Protein AF-A0A165KHE4-F1 (afdb_monomer_lite)

Structure (mmCIF, N/CA/C/O backbone):
data_AF-A0A165KHE4-F1
#
_entry.id   AF-A0A165KHE4-F1
#
loop_
_atom_site.group_PDB
_atom_site.id
_atom_site.type_symbol
_atom_site.label_atom_id
_atom_site.label_alt_id
_atom_site.label_comp_id
_atom_site.label_asym_id
_atom_site.label_entity_id
_atom_site.label_seq_id
_atom_site.pdbx_PDB_ins_code
_atom_site.Cartn_x
_atom_site.Cartn_y
_atom_site.Cartn_z
_atom_site.occupancy
_atom_site.B_iso_or_equiv
_atom_site.auth_seq_id
_atom_site.auth_comp_id
_atom_site.auth_asym_id
_atom_site.auth_atom_id
_atom_site.pdbx_PDB_model_num
ATOM 1 N N . MET A 1 1 ? -11.120 -0.034 19.341 1.00 43.25 1 MET A N 1
ATOM 2 C CA . MET A 1 1 ? -10.668 -0.830 18.186 1.00 43.25 1 MET A CA 1
ATOM 3 C C . MET A 1 1 ? -11.804 -0.802 17.184 1.00 43.25 1 MET A C 1
ATOM 5 O O . MET A 1 1 ? -12.863 -1.330 17.509 1.00 43.25 1 MET A O 1
ATOM 9 N N . LEU A 1 2 ? -11.659 -0.079 16.065 1.00 49.47 2 LEU A N 1
ATOM 10 C CA . LEU A 1 2 ? -12.655 -0.192 14.999 1.00 49.47 2 LEU A CA 1
ATOM 11 C C . LEU A 1 2 ? -12.653 -1.642 14.492 1.00 49.47 2 LEU A C 1
ATOM 13 O O . LEU A 1 2 ? -11.594 -2.280 14.489 1.00 49.47 2 LEU A O 1
ATOM 17 N N . PRO A 1 3 ? -13.818 -2.170 14.095 1.00 61.00 3 PRO A N 1
ATOM 18 C CA . PRO A 1 3 ? -13.872 -3.404 13.337 1.00 61.00 3 PRO A CA 1
ATOM 19 C C . PRO A 1 3 ? -12.943 -3.278 12.117 1.00 61.00 3 PRO A C 1
ATOM 21 O O . PRO A 1 3 ? -13.083 -2.334 11.343 1.00 61.00 3 PRO A O 1
ATOM 24 N N . ILE A 1 4 ? -11.959 -4.180 11.985 1.00 68.06 4 ILE A N 1
ATOM 25 C CA . ILE A 1 4 ? -11.144 -4.276 10.765 1.00 68.06 4 ILE A CA 1
ATOM 26 C C . ILE A 1 4 ? -12.128 -4.537 9.634 1.00 68.06 4 ILE A C 1
ATOM 28 O O . ILE A 1 4 ? -12.821 -5.548 9.674 1.00 68.06 4 ILE A O 1
ATOM 32 N N . ASP A 1 5 ? -12.212 -3.639 8.657 1.00 73.69 5 ASP A N 1
ATOM 33 C CA . ASP A 1 5 ? -13.023 -3.875 7.468 1.00 73.69 5 ASP A CA 1
ATOM 34 C C . ASP A 1 5 ? -12.330 -4.977 6.639 1.00 73.69 5 ASP A C 1
ATOM 36 O O . ASP A 1 5 ? -11.296 -4.722 6.013 1.00 73.69 5 ASP A O 1
ATOM 40 N N . PRO A 1 6 ? -12.839 -6.227 6.640 1.00 67.19 6 PRO A N 1
ATOM 41 C CA . PRO A 1 6 ? -12.218 -7.319 5.893 1.00 67.19 6 PRO A CA 1
ATOM 42 C C . PRO A 1 6 ? -12.239 -7.037 4.388 1.00 67.19 6 PRO A C 1
ATOM 44 O O . PRO A 1 6 ? -11.394 -7.551 3.660 1.00 67.19 6 PRO A O 1
ATOM 47 N N . ASN A 1 7 ? -13.143 -6.156 3.953 1.00 68.62 7 ASN A N 1
ATOM 48 C CA . ASN A 1 7 ? -13.377 -5.770 2.577 1.00 68.62 7 ASN A CA 1
ATOM 49 C C . ASN A 1 7 ? -12.706 -4.438 2.238 1.00 68.62 7 ASN A C 1
ATOM 51 O O . ASN A 1 7 ? -13.071 -3.816 1.238 1.00 68.62 7 ASN A O 1
ATOM 55 N N . VAL A 1 8 ? -11.690 -4.004 3.004 1.00 76.56 8 VAL A N 1
ATOM 56 C CA . VAL A 1 8 ? -10.766 -2.909 2.626 1.00 76.56 8 VAL A CA 1
ATOM 57 C C . VAL A 1 8 ? -10.345 -3.045 1.154 1.00 76.56 8 VAL A C 1
ATOM 59 O O . VAL A 1 8 ? -10.140 -2.038 0.478 1.00 76.56 8 VAL A O 1
ATOM 62 N N . LEU A 1 9 ? -10.287 -4.286 0.646 1.00 70.75 9 LEU A N 1
ATOM 63 C CA . LEU A 1 9 ? -9.656 -4.687 -0.609 1.00 70.75 9 LEU A CA 1
ATOM 64 C C . LEU A 1 9 ? -10.562 -5.338 -1.660 1.00 70.75 9 LEU A C 1
ATOM 66 O O . LEU A 1 9 ? -10.060 -5.695 -2.724 1.00 70.75 9 LEU A O 1
ATOM 70 N N . ASP A 1 10 ? -11.851 -5.524 -1.377 1.00 60.75 10 ASP A N 1
ATOM 71 C CA . ASP A 1 10 ? -12.690 -6.513 -2.083 1.00 60.75 10 ASP A CA 1
ATOM 72 C C . ASP A 1 10 ? -13.015 -6.154 -3.551 1.00 60.75 10 ASP A C 1
ATOM 74 O O . ASP A 1 10 ? -13.491 -6.988 -4.312 1.00 60.75 10 ASP A O 1
ATOM 78 N N . GLU A 1 11 ? -12.686 -4.936 -3.994 1.00 57.12 11 GLU A N 1
ATOM 79 C CA . GLU A 1 11 ? -13.021 -4.431 -5.333 1.00 57.12 11 GLU A CA 1
ATOM 80 C C . GLU A 1 11 ? -11.810 -3.793 -6.070 1.00 57.12 11 GLU A C 1
ATOM 82 O O . GLU A 1 11 ? -11.914 -2.777 -6.756 1.00 57.12 11 GLU A O 1
ATOM 87 N N . ARG A 1 12 ? -10.601 -4.358 -5.923 1.00 62.38 12 ARG A N 1
ATOM 88 C CA . ARG A 1 12 ? -9.343 -3.691 -6.324 1.00 62.38 12 ARG A CA 1
ATOM 89 C C . ARG A 1 12 ? -8.948 -3.714 -7.810 1.00 62.38 12 ARG A C 1
ATOM 91 O O . ARG A 1 12 ? -8.636 -4.754 -8.381 1.00 62.38 12 ARG A O 1
ATOM 98 N N . THR A 1 13 ? -8.755 -2.509 -8.356 1.00 56.84 13 THR A N 1
ATOM 99 C CA . THR A 1 13 ? -7.476 -1.942 -8.863 1.00 56.84 13 THR A CA 1
ATOM 100 C C . THR A 1 13 ? -7.728 -0.471 -9.218 1.00 56.84 13 THR A C 1
ATOM 102 O O . THR A 1 13 ? -8.589 -0.175 -10.042 1.00 56.84 13 THR A O 1
ATOM 105 N N . SER A 1 14 ? -7.014 0.477 -8.601 1.00 64.25 14 SER A N 1
ATOM 106 C CA . SER A 1 14 ? -7.119 1.895 -8.972 1.00 64.25 14 SER A CA 1
ATOM 107 C C . SER A 1 14 ? -5.744 2.509 -9.166 1.00 64.25 14 SER A C 1
ATOM 109 O O . SER A 1 14 ? -4.878 2.428 -8.298 1.00 64.25 14 SER A O 1
ATOM 111 N N . VAL A 1 15 ? -5.560 3.126 -10.329 1.00 68.56 15 VAL A N 1
ATOM 112 C CA . VAL A 1 15 ? -4.360 3.889 -10.662 1.00 68.56 15 VAL A CA 1
ATOM 113 C C . VAL A 1 15 ? -4.555 5.324 -10.185 1.00 68.56 15 VAL A C 1
ATOM 115 O O . VAL A 1 15 ? -5.621 5.916 -10.372 1.00 68.56 15 VAL A O 1
ATOM 118 N N . ILE A 1 16 ? -3.514 5.894 -9.585 1.00 73.69 16 ILE A N 1
ATOM 119 C CA . ILE A 1 16 ? -3.501 7.292 -9.155 1.00 73.69 16 ILE A CA 1
ATOM 120 C C . ILE A 1 16 ? -3.504 8.233 -10.379 1.00 73.69 16 ILE A C 1
ATOM 122 O O . ILE A 1 16 ? -2.802 7.994 -11.365 1.00 73.69 16 ILE A O 1
ATOM 126 N N . HIS A 1 17 ? -4.268 9.335 -10.313 1.00 75.44 17 HIS A N 1
ATOM 127 C CA . HIS A 1 17 ? -4.326 10.363 -11.366 1.00 75.44 17 HIS A CA 1
ATOM 128 C C . HIS A 1 17 ? -2.928 10.907 -11.720 1.00 75.44 17 HIS A C 1
ATOM 130 O O . HIS A 1 17 ? -2.070 11.036 -10.850 1.00 75.44 17 HIS A O 1
ATOM 136 N N . THR A 1 18 ? -2.691 11.278 -12.982 1.00 73.25 18 THR A N 1
ATOM 137 C CA . THR A 1 18 ? -1.351 11.586 -13.530 1.00 73.25 18 THR A CA 1
ATOM 138 C C . THR A 1 18 ? -0.556 12.624 -12.733 1.00 73.25 18 THR A C 1
ATOM 140 O O . THR A 1 18 ? 0.631 12.422 -12.491 1.00 73.25 18 THR A O 1
ATOM 143 N N . SER A 1 19 ? -1.204 13.692 -12.267 1.00 74.81 19 SER A N 1
ATOM 144 C CA . SER A 1 19 ? -0.570 14.728 -11.439 1.00 74.81 19 SER A CA 1
ATOM 145 C C . SER A 1 19 ? -0.105 14.217 -10.071 1.00 74.81 19 SER A C 1
ATOM 147 O O . SER A 1 19 ? 0.954 14.606 -9.592 1.00 74.81 19 SER A O 1
ATOM 149 N N . VAL A 1 20 ? -0.874 13.327 -9.442 1.00 84.94 20 VAL A N 1
ATOM 150 C CA . VAL A 1 20 ? -0.531 12.734 -8.139 1.00 84.94 20 VAL A CA 1
ATOM 151 C C . VAL A 1 20 ? 0.464 11.589 -8.321 1.00 84.94 20 VAL A C 1
ATOM 153 O O . VAL A 1 20 ? 1.367 11.413 -7.506 1.00 84.94 20 VAL A O 1
ATOM 156 N N . ARG A 1 21 ? 0.364 10.855 -9.435 1.00 90.69 21 ARG A N 1
ATOM 157 C CA . ARG A 1 21 ? 1.302 9.797 -9.808 1.00 90.69 21 ARG A CA 1
ATOM 158 C C . ARG A 1 21 ? 2.732 10.318 -9.847 1.00 90.69 21 ARG A C 1
ATOM 160 O O . ARG A 1 21 ? 3.617 9.648 -9.325 1.00 90.69 21 ARG A O 1
ATOM 167 N N . ASP A 1 22 ? 2.959 11.477 -10.462 1.00 93.19 22 ASP A N 1
ATOM 168 C CA . ASP A 1 22 ? 4.306 12.039 -10.566 1.00 93.19 22 ASP A CA 1
ATOM 169 C C . ASP A 1 22 ? 4.857 12.436 -9.190 1.00 93.19 22 ASP A C 1
ATOM 171 O O . ASP A 1 22 ? 6.011 12.130 -8.903 1.00 93.19 22 ASP A O 1
ATOM 175 N N . ASN A 1 23 ? 4.025 12.969 -8.291 1.00 95.06 23 ASN A N 1
ATOM 176 C CA . ASN A 1 23 ? 4.434 13.270 -6.914 1.00 95.06 23 ASN A CA 1
ATOM 177 C C . ASN A 1 23 ? 4.802 12.004 -6.119 1.00 95.06 23 ASN A C 1
ATOM 179 O O . ASN A 1 23 ? 5.819 11.985 -5.427 1.00 95.06 23 ASN A O 1
ATOM 183 N N . VAL A 1 24 ? 4.005 10.932 -6.232 1.00 96.06 24 VAL A N 1
ATOM 184 C CA . VAL A 1 24 ? 4.306 9.630 -5.604 1.00 96.06 24 VAL A CA 1
ATOM 185 C C . VAL A 1 24 ? 5.600 9.051 -6.178 1.00 96.06 24 VAL A C 1
ATOM 187 O O . VAL A 1 24 ? 6.477 8.620 -5.432 1.00 96.06 24 VAL A O 1
ATOM 190 N N . ALA A 1 25 ? 5.757 9.094 -7.504 1.00 95.19 25 ALA A N 1
ATOM 191 C CA . ALA A 1 25 ? 6.963 8.627 -8.169 1.00 95.19 25 ALA A CA 1
ATOM 192 C C . ALA A 1 25 ? 8.196 9.429 -7.730 1.00 95.19 25 ALA A C 1
ATOM 194 O O . ALA A 1 25 ? 9.226 8.832 -7.445 1.00 95.19 25 ALA A O 1
ATOM 195 N N . GLU A 1 26 ? 8.124 10.758 -7.658 1.00 95.19 26 GLU A N 1
ATOM 196 C CA . GLU A 1 26 ? 9.232 11.607 -7.207 1.00 95.19 26 GLU A CA 1
ATOM 197 C C . GLU A 1 26 ? 9.609 11.341 -5.752 1.00 95.19 26 GLU A C 1
ATOM 199 O O . GLU A 1 26 ? 10.794 11.148 -5.467 1.00 95.19 26 GLU A O 1
ATOM 204 N N . ARG A 1 27 ? 8.615 11.246 -4.859 1.00 95.25 27 ARG A N 1
ATOM 205 C CA . ARG A 1 27 ? 8.815 10.886 -3.450 1.00 95.25 27 ARG A CA 1
ATOM 206 C C . ARG A 1 27 ? 9.584 9.570 -3.314 1.00 95.25 27 ARG A C 1
ATOM 208 O O . ARG A 1 27 ? 10.548 9.497 -2.558 1.00 95.25 27 ARG A O 1
ATOM 215 N N . ASP A 1 28 ? 9.210 8.565 -4.103 1.00 95.44 28 ASP A N 1
ATOM 216 C CA . ASP A 1 28 ? 9.809 7.225 -4.060 1.00 95.44 28 ASP A CA 1
ATOM 217 C C . ASP A 1 28 ? 11.101 7.117 -4.906 1.00 95.44 28 ASP A C 1
ATOM 219 O O . ASP A 1 28 ? 11.667 6.037 -5.107 1.00 95.44 28 ASP A O 1
ATOM 223 N N . GLY A 1 29 ? 11.619 8.243 -5.416 1.00 95.12 29 GLY A N 1
ATOM 224 C CA . GLY A 1 29 ? 12.857 8.297 -6.196 1.00 95.12 29 GLY A CA 1
ATOM 225 C C . GLY A 1 29 ? 12.745 7.642 -7.576 1.00 95.12 29 GLY A C 1
ATOM 226 O O . GLY A 1 29 ? 13.738 7.130 -8.099 1.00 95.12 29 GLY A O 1
ATOM 227 N N . ARG A 1 30 ? 11.531 7.636 -8.138 1.00 95.12 30 ARG A N 1
ATOM 228 C CA . ARG A 1 30 ? 11.107 7.065 -9.428 1.00 95.12 30 ARG A CA 1
ATOM 229 C C . ARG A 1 30 ? 11.515 5.604 -9.584 1.00 95.12 30 ARG A C 1
ATOM 231 O O . ARG A 1 30 ? 11.899 5.165 -10.669 1.00 95.12 30 ARG A O 1
ATOM 238 N N . ARG A 1 31 ? 11.457 4.859 -8.481 1.00 95.00 31 ARG A N 1
ATOM 239 C CA . ARG A 1 31 ? 11.796 3.439 -8.409 1.00 95.00 31 ARG A CA 1
ATOM 240 C C . ARG A 1 31 ? 10.756 2.683 -7.603 1.00 95.00 31 ARG A C 1
ATOM 242 O O . ARG A 1 31 ? 10.242 3.204 -6.622 1.00 95.00 31 ARG A O 1
ATOM 249 N N . CYS A 1 32 ? 10.490 1.446 -8.000 1.00 94.06 32 CYS A N 1
ATOM 250 C CA . CYS A 1 32 ? 9.644 0.534 -7.254 1.00 94.06 32 CYS A CA 1
ATOM 251 C C . CYS A 1 32 ? 10.161 0.399 -5.818 1.00 94.06 32 CYS A C 1
ATOM 253 O O . CYS A 1 32 ? 11.318 0.019 -5.611 1.00 94.06 32 CYS A O 1
ATOM 255 N N . ILE A 1 33 ? 9.299 0.649 -4.834 1.00 94.75 33 ILE A N 1
ATOM 256 C CA . ILE A 1 33 ? 9.678 0.567 -3.418 1.00 94.75 33 ILE A CA 1
ATOM 257 C C . ILE A 1 33 ? 10.040 -0.860 -2.974 1.00 94.75 33 ILE A C 1
ATOM 259 O O . ILE A 1 33 ? 10.744 -1.024 -1.983 1.00 94.75 33 ILE A O 1
ATOM 263 N N . LEU A 1 34 ? 9.613 -1.884 -3.722 1.00 92.31 34 LEU A N 1
ATOM 264 C CA . LEU A 1 34 ? 9.870 -3.297 -3.414 1.00 92.31 34 LEU A CA 1
ATOM 265 C C . LEU A 1 34 ? 11.114 -3.862 -4.118 1.00 92.31 34 LEU A C 1
ATOM 267 O O . LEU A 1 34 ? 11.754 -4.762 -3.594 1.00 92.31 34 LEU A O 1
ATOM 271 N N . THR A 1 35 ? 11.465 -3.358 -5.306 1.00 90.44 35 THR A N 1
ATOM 272 C CA . THR A 1 35 ? 12.505 -3.974 -6.166 1.00 90.44 35 THR A CA 1
ATOM 273 C C . THR A 1 35 ? 13.626 -3.021 -6.558 1.00 90.44 35 THR A C 1
ATOM 275 O O . THR A 1 35 ? 14.673 -3.448 -7.033 1.00 90.44 35 THR A O 1
ATOM 278 N N . GLY A 1 36 ? 13.409 -1.712 -6.421 1.00 90.88 36 GLY A N 1
ATOM 279 C CA . GLY A 1 36 ? 14.311 -0.685 -6.933 1.00 90.88 36 GLY A CA 1
ATOM 280 C C . GLY A 1 36 ? 14.280 -0.498 -8.457 1.00 90.88 36 GLY A C 1
ATOM 281 O O . GLY A 1 36 ? 14.992 0.378 -8.950 1.00 90.88 36 GLY A O 1
ATOM 282 N N . ALA A 1 37 ? 13.473 -1.260 -9.205 1.00 90.12 37 ALA A N 1
ATOM 283 C CA . ALA A 1 37 ? 13.331 -1.101 -10.653 1.00 90.12 37 ALA A CA 1
ATOM 284 C C . ALA A 1 37 ? 12.741 0.272 -11.014 1.00 90.12 37 ALA A C 1
ATOM 286 O O . ALA A 1 37 ? 11.893 0.789 -10.293 1.00 90.12 37 ALA A O 1
ATOM 287 N N . SER A 1 38 ? 13.172 0.872 -12.124 1.00 90.31 38 SER A N 1
ATOM 288 C CA . SER A 1 38 ? 12.687 2.186 -12.588 1.00 90.31 38 SER A CA 1
ATOM 289 C C . SER A 1 38 ? 11.713 2.110 -13.768 1.00 90.31 38 SER A C 1
ATOM 291 O O . SER A 1 38 ? 11.112 3.119 -14.137 1.00 90.31 38 SER A O 1
ATOM 293 N N . ASN A 1 39 ? 11.553 0.936 -14.379 1.00 87.56 39 ASN A N 1
ATOM 294 C CA . ASN A 1 39 ? 10.655 0.692 -15.504 1.00 87.56 39 ASN A CA 1
ATOM 295 C C . ASN A 1 39 ? 9.349 0.029 -15.050 1.00 87.56 39 ASN A C 1
ATOM 297 O O . ASN A 1 39 ? 9.315 -0.648 -14.024 1.00 87.56 39 ASN A O 1
ATOM 301 N N . GLU A 1 40 ? 8.285 0.211 -15.841 1.00 87.38 40 GLU A N 1
ATOM 302 C CA . GLU A 1 40 ? 6.984 -0.465 -15.646 1.00 87.38 40 GLU A CA 1
ATOM 303 C C . GLU A 1 40 ? 6.375 -0.235 -14.251 1.00 87.38 40 GLU A C 1
ATOM 305 O O . GLU A 1 40 ? 5.648 -1.074 -13.720 1.00 87.38 40 GLU A O 1
ATOM 310 N N . CYS A 1 41 ? 6.709 0.905 -13.644 1.00 92.12 41 CYS A N 1
ATOM 311 C CA . CYS A 1 41 ? 6.207 1.307 -12.343 1.00 92.12 41 CYS A CA 1
ATOM 312 C C . CYS A 1 41 ? 5.039 2.281 -12.478 1.00 92.12 41 CYS A C 1
ATOM 314 O O . CYS A 1 41 ? 5.015 3.167 -13.343 1.00 92.12 41 CYS A O 1
ATOM 316 N N . GLU A 1 42 ? 4.106 2.147 -11.554 1.00 93.50 42 GLU A N 1
ATOM 317 C CA . GLU A 1 42 ? 2.935 2.988 -11.422 1.00 93.50 42 GLU A CA 1
ATOM 318 C C . GLU A 1 42 ? 2.707 3.373 -9.964 1.00 93.50 42 GLU A C 1
ATOM 320 O O . GLU A 1 42 ? 3.244 2.761 -9.039 1.00 93.50 42 GLU A O 1
ATOM 325 N N . ALA A 1 43 ? 1.944 4.446 -9.777 1.00 94.56 43 ALA A N 1
ATOM 326 C CA . ALA A 1 43 ? 1.526 4.885 -8.461 1.00 94.56 43 ALA A CA 1
ATOM 327 C C . ALA A 1 43 ? 0.211 4.175 -8.124 1.00 94.56 43 ALA A C 1
ATOM 329 O O . ALA A 1 43 ? -0.813 4.406 -8.774 1.00 94.56 43 ALA A O 1
ATOM 330 N N . ALA A 1 44 ? 0.278 3.294 -7.134 1.00 93.69 44 ALA A N 1
ATOM 331 C CA . ALA A 1 44 ? -0.831 2.497 -6.643 1.00 93.69 44 ALA A CA 1
ATOM 332 C C . ALA A 1 44 ? -1.362 3.088 -5.339 1.00 93.69 44 ALA A C 1
ATOM 334 O O . ALA A 1 44 ? -0.579 3.481 -4.470 1.00 93.69 44 ALA A O 1
ATOM 335 N N . HIS A 1 45 ? -2.684 3.126 -5.189 1.00 93.88 45 HIS A N 1
ATOM 336 C CA . HIS A 1 45 ? -3.307 3.499 -3.923 1.00 93.88 45 HIS A CA 1
ATOM 337 C C . HIS A 1 45 ? -3.133 2.393 -2.868 1.00 93.88 45 HIS A C 1
ATOM 339 O O . HIS A 1 45 ? -3.422 1.226 -3.141 1.00 93.88 45 HIS A O 1
ATOM 345 N N . ILE A 1 46 ? -2.731 2.751 -1.642 1.00 94.88 46 ILE A N 1
ATOM 346 C CA . ILE A 1 46 ? -2.687 1.809 -0.510 1.00 94.88 46 ILE A CA 1
ATOM 347 C C . ILE A 1 46 ? -4.093 1.514 -0.006 1.00 94.88 46 ILE A C 1
ATOM 349 O O . ILE A 1 46 ? -4.384 0.359 0.274 1.00 94.88 46 ILE A O 1
ATOM 353 N N . ILE A 1 47 ? -4.969 2.511 0.091 1.00 93.06 47 ILE A N 1
ATOM 354 C CA . ILE A 1 47 ? -6.410 2.345 0.305 1.00 93.06 47 ILE A CA 1
ATOM 355 C C . ILE A 1 47 ? -7.114 2.659 -1.017 1.00 93.06 47 ILE A C 1
ATOM 357 O O . ILE A 1 47 ? -6.908 3.755 -1.539 1.00 93.06 47 ILE A O 1
ATOM 361 N N . PRO A 1 48 ? -7.915 1.736 -1.589 1.00 90.69 48 PRO A N 1
ATOM 362 C CA . PRO A 1 48 ? -8.447 1.885 -2.946 1.00 90.69 48 PRO A CA 1
ATOM 363 C C . PRO A 1 48 ? -9.230 3.180 -3.153 1.00 90.69 48 PRO A C 1
ATOM 365 O O . PRO A 1 48 ? -10.028 3.558 -2.296 1.00 90.69 48 PRO A O 1
ATOM 368 N N . LEU A 1 49 ? -9.095 3.781 -4.340 1.00 89.50 49 LEU A N 1
ATOM 369 C CA . LEU A 1 49 ? -9.786 5.021 -4.718 1.00 89.50 49 LEU A CA 1
ATOM 370 C C . LEU A 1 49 ? -11.296 4.979 -4.432 1.00 89.50 49 LEU A C 1
ATOM 372 O O . LEU A 1 49 ? -11.887 5.960 -3.993 1.00 89.50 49 LEU A O 1
ATOM 376 N N . MET A 1 50 ? -11.924 3.826 -4.657 1.00 87.75 50 MET A N 1
ATOM 377 C CA . MET A 1 50 ? -13.366 3.646 -4.497 1.00 87.75 50 MET A CA 1
ATOM 378 C C . MET A 1 50 ? -13.872 3.687 -3.054 1.00 87.75 50 MET A C 1
ATOM 380 O O . MET A 1 50 ? -15.070 3.850 -2.847 1.00 87.75 50 MET A O 1
ATOM 384 N N . LYS A 1 51 ? -12.988 3.548 -2.057 1.00 88.31 51 LYS A N 1
ATOM 385 C CA . LYS A 1 51 ? -13.369 3.731 -0.651 1.00 88.31 51 LYS A CA 1
ATOM 386 C C . LYS A 1 51 ? -13.714 5.193 -0.356 1.00 88.31 51 LYS A C 1
ATOM 388 O O . LYS A 1 51 ? -14.520 5.453 0.532 1.00 88.31 51 LYS A O 1
ATOM 393 N N . GLY A 1 52 ? -13.168 6.126 -1.137 1.00 90.38 52 GLY A N 1
ATOM 394 C CA . GLY A 1 52 ? -13.487 7.545 -1.048 1.00 90.38 52 GLY A CA 1
ATOM 395 C C . GLY A 1 52 ? -12.821 8.263 0.126 1.00 90.38 52 GLY A C 1
ATOM 396 O O . GLY A 1 52 ? -12.153 7.669 0.978 1.00 90.38 52 GLY A O 1
ATOM 397 N N . ASN A 1 53 ? -13.003 9.581 0.143 1.00 93.50 53 ASN A N 1
ATOM 398 C CA . ASN A 1 53 ? -12.356 10.495 1.083 1.00 93.50 53 ASN A CA 1
ATOM 399 C C . ASN A 1 53 ? -12.822 10.256 2.520 1.00 93.50 53 ASN A C 1
ATOM 401 O O . ASN A 1 53 ? -12.011 10.209 3.440 1.00 93.50 53 ASN A O 1
ATOM 405 N N . GLU A 1 54 ? -14.125 10.058 2.712 1.00 92.19 54 GLU A N 1
ATOM 406 C CA . GLU A 1 54 ? -14.744 9.879 4.023 1.00 92.19 54 GLU A CA 1
ATOM 407 C C . GLU A 1 54 ? -14.210 8.631 4.726 1.00 92.19 54 GLU A C 1
ATOM 409 O O . GLU A 1 54 ? -13.897 8.675 5.916 1.00 92.19 54 GLU A O 1
ATOM 414 N N . TYR A 1 55 ? -14.057 7.532 3.983 1.00 90.31 55 TYR A N 1
ATOM 415 C CA . TYR A 1 55 ? -13.492 6.297 4.514 1.00 90.31 55 TYR A CA 1
ATOM 416 C C . TYR A 1 55 ? -12.032 6.483 4.917 1.00 90.31 55 TYR A C 1
ATOM 418 O O . TYR A 1 55 ? -11.640 6.116 6.023 1.00 90.31 55 TYR A O 1
ATOM 426 N N . ASN A 1 56 ? -11.224 7.064 4.027 1.00 90.38 56 ASN A N 1
ATOM 427 C CA . ASN A 1 56 ? -9.797 7.249 4.262 1.00 90.38 56 ASN A CA 1
ATOM 428 C C . ASN A 1 56 ? -9.531 8.184 5.454 1.00 90.38 56 ASN A C 1
ATOM 430 O O . ASN A 1 56 ? -8.678 7.902 6.302 1.00 90.38 56 ASN A O 1
ATOM 434 N N . LYS A 1 57 ? -10.341 9.240 5.574 1.00 92.19 57 LYS A N 1
ATOM 435 C CA . LYS A 1 57 ? -10.343 10.140 6.722 1.00 92.19 57 LYS A CA 1
ATOM 436 C C . LYS A 1 57 ? -10.700 9.404 8.009 1.00 92.19 57 LYS A C 1
ATOM 438 O O . LYS A 1 57 ? -9.928 9.444 8.956 1.00 92.19 57 LYS A O 1
ATOM 443 N N . ALA A 1 58 ? -11.821 8.682 8.036 1.00 90.00 58 ALA A N 1
ATOM 444 C CA . ALA A 1 58 ? -12.254 7.953 9.228 1.00 90.00 58 ALA A CA 1
ATOM 445 C C . ALA A 1 58 ? -11.231 6.892 9.671 1.00 90.00 58 ALA A C 1
ATOM 447 O O . ALA A 1 58 ? -10.981 6.729 10.868 1.00 90.00 58 ALA A O 1
ATOM 448 N N . LEU A 1 59 ? -10.615 6.195 8.710 1.00 88.69 59 LEU A N 1
ATOM 449 C CA . LEU A 1 59 ? -9.563 5.213 8.961 1.00 88.69 59 LEU A CA 1
ATOM 450 C C . LEU A 1 59 ? -8.346 5.859 9.638 1.00 88.69 59 LEU A C 1
ATOM 452 O O . LEU A 1 59 ? -7.867 5.352 10.653 1.00 88.69 59 LEU A O 1
ATOM 456 N N . THR A 1 60 ? -7.866 6.978 9.092 1.00 89.75 60 THR A N 1
ATOM 457 C CA . THR A 1 60 ? -6.679 7.672 9.610 1.00 89.75 60 THR A CA 1
ATOM 458 C C . THR A 1 60 ? -6.967 8.377 10.938 1.00 89.75 60 THR A C 1
ATOM 460 O O . THR A 1 60 ? -6.231 8.171 11.899 1.00 89.75 60 THR A O 1
ATOM 463 N N . GLU A 1 61 ? -8.099 9.076 11.073 1.00 88.12 61 GLU A N 1
ATOM 464 C CA . GLU A 1 61 ? -8.525 9.738 12.317 1.00 88.12 61 GLU A CA 1
ATOM 465 C C . GLU A 1 61 ? -8.700 8.767 13.489 1.00 88.12 61 GLU A C 1
ATOM 467 O O . GLU A 1 61 ? -8.315 9.075 14.618 1.00 88.12 61 GLU A O 1
ATOM 472 N N . CYS A 1 62 ? -9.267 7.579 13.257 1.00 74.50 62 CYS A N 1
ATOM 473 C CA . CYS A 1 62 ? -9.484 6.629 14.346 1.00 74.50 62 CYS A CA 1
ATOM 474 C C . CYS A 1 62 ? -8.161 6.133 14.952 1.00 74.50 62 CYS A C 1
ATOM 476 O O . CYS A 1 62 ? -8.080 5.853 16.154 1.00 74.50 62 CYS A O 1
ATOM 478 N N . MET A 1 63 ? -7.121 6.029 14.128 1.00 65.94 63 MET A N 1
ATOM 479 C CA . MET A 1 63 ? -5.804 5.554 14.547 1.00 65.94 63 MET A CA 1
ATOM 480 C C . MET A 1 63 ? -4.903 6.701 15.038 1.00 65.94 63 MET A C 1
ATOM 482 O O . MET A 1 63 ? -3.939 6.447 15.760 1.00 65.94 63 MET A O 1
ATOM 486 N N . CYS A 1 64 ? -5.294 7.964 14.817 1.00 56.31 64 CYS A N 1
ATOM 487 C CA . CYS A 1 64 ? -4.689 9.157 15.429 1.00 56.31 64 CYS A CA 1
ATOM 488 C C . CYS A 1 64 ? -4.886 9.275 16.951 1.00 56.31 64 CYS A C 1
ATOM 490 O O . CYS A 1 64 ? -4.273 10.129 17.578 1.00 56.31 64 CYS A O 1
ATOM 492 N N . SER A 1 65 ? -5.674 8.415 17.606 1.00 50.81 65 SER A N 1
ATOM 493 C CA . SER A 1 65 ? -5.584 8.313 19.078 1.00 50.81 65 SER A CA 1
ATOM 494 C C . SER A 1 65 ? -4.252 7.699 19.550 1.00 50.81 65 SER A C 1
ATOM 496 O O . SER A 1 65 ? -3.918 7.794 20.730 1.00 50.81 65 SER A O 1
ATOM 498 N N . VAL A 1 66 ? -3.486 7.105 18.622 1.00 55.19 66 VAL A N 1
ATOM 499 C CA . VAL A 1 66 ? -2.148 6.519 18.818 1.00 55.19 66 VAL A CA 1
ATOM 500 C C . VAL A 1 66 ? -1.074 7.232 17.966 1.00 55.19 66 VAL A C 1
ATOM 502 O O . VAL A 1 66 ? 0.102 7.189 18.316 1.00 55.19 66 VAL A O 1
ATOM 505 N N . GLN A 1 67 ? -1.464 7.907 16.877 1.00 58.84 67 GLN A N 1
ATOM 506 C CA . GLN A 1 67 ? -0.589 8.603 15.916 1.00 58.84 67 GLN A CA 1
ATOM 507 C C . GLN A 1 67 ? -0.763 10.130 15.949 1.00 58.84 67 GLN A C 1
ATOM 509 O O . GLN A 1 67 ? -1.704 10.650 16.542 1.00 58.84 67 GLN A O 1
ATOM 514 N N . ALA A 1 68 ? 0.168 10.868 15.349 1.00 67.12 68 ALA A N 1
ATOM 515 C CA . ALA A 1 68 ? 0.179 12.321 15.436 1.00 67.12 68 ALA A CA 1
ATOM 516 C C . ALA A 1 68 ? -0.900 12.951 14.515 1.00 67.12 68 ALA A C 1
ATOM 518 O O . ALA A 1 68 ? -1.245 12.354 13.494 1.00 67.12 68 ALA A O 1
ATOM 519 N N . PRO A 1 69 ? -1.487 14.121 14.850 1.00 74.25 69 PRO A N 1
ATOM 520 C CA . PRO A 1 69 ? -2.570 14.736 14.066 1.00 74.25 69 PRO A CA 1
ATOM 521 C C . PRO A 1 69 ? -2.227 14.970 12.589 1.00 74.25 69 PRO A C 1
ATOM 523 O O . PRO A 1 69 ? -3.116 15.019 11.742 1.00 74.25 69 PRO A O 1
ATOM 526 N N . GLU A 1 70 ? -0.941 15.113 12.277 1.00 79.38 70 GLU A N 1
ATOM 527 C CA . GLU A 1 70 ? -0.416 15.214 10.922 1.00 79.38 70 GLU A CA 1
ATOM 528 C C . GLU A 1 70 ? -0.649 13.965 10.065 1.00 79.38 70 GLU A C 1
ATOM 530 O O . GLU A 1 70 ? -0.603 14.093 8.848 1.00 79.38 70 GLU A O 1
ATOM 535 N N . ASP A 1 71 ? -0.948 12.798 10.643 1.00 84.38 71 ASP A N 1
ATOM 536 C CA . ASP A 1 71 ? -1.172 11.541 9.912 1.00 84.38 71 ASP A CA 1
ATOM 537 C C . ASP A 1 71 ? -2.600 11.387 9.362 1.00 84.38 71 ASP A C 1
ATOM 539 O O . ASP A 1 71 ? -2.877 10.444 8.617 1.00 84.38 71 ASP A O 1
ATOM 543 N N . VAL A 1 72 ? -3.505 12.326 9.666 1.00 90.88 72 VAL A N 1
ATOM 544 C CA . VAL A 1 72 ? -4.845 12.344 9.065 1.00 90.88 72 VAL A CA 1
ATOM 545 C C . VAL A 1 72 ? -4.739 12.624 7.564 1.00 90.88 72 VAL A C 1
ATOM 547 O O . VAL A 1 72 ? -4.079 13.574 7.127 1.00 90.88 72 VAL A O 1
ATOM 550 N N . ILE A 1 73 ? -5.415 11.795 6.767 1.00 92.56 73 ILE A N 1
ATOM 551 C CA . ILE A 1 73 ? -5.508 11.940 5.314 1.00 92.56 73 ILE A CA 1
ATOM 552 C C . ILE A 1 73 ? -6.982 12.040 4.924 1.00 92.56 73 ILE A C 1
ATOM 554 O O . ILE A 1 73 ? -7.707 11.045 4.935 1.00 92.56 73 ILE A O 1
ATOM 558 N N . ASP A 1 74 ? -7.419 13.236 4.543 1.00 93.50 74 ASP A N 1
ATOM 559 C CA . ASP A 1 74 ? -8.806 13.525 4.171 1.00 93.50 74 ASP A CA 1
ATOM 560 C C . ASP A 1 74 ? -9.084 13.499 2.658 1.00 93.50 74 ASP A C 1
ATOM 562 O O . ASP A 1 74 ? -10.247 13.530 2.257 1.00 93.50 74 ASP A O 1
ATOM 566 N N . ASP A 1 75 ? -8.048 13.375 1.825 1.00 93.75 75 ASP A N 1
ATOM 567 C CA . ASP A 1 75 ? -8.153 13.167 0.378 1.00 93.75 75 ASP A CA 1
ATOM 568 C C . ASP A 1 75 ? -7.632 11.775 -0.004 1.00 93.75 75 ASP A C 1
ATOM 570 O O . ASP A 1 75 ? -6.481 11.423 0.252 1.00 93.75 75 ASP A O 1
ATOM 574 N N . ILE A 1 76 ? -8.465 10.976 -0.672 1.00 91.88 76 ILE A N 1
ATOM 575 C CA . ILE A 1 76 ? -8.095 9.653 -1.184 1.00 91.88 76 ILE A CA 1
ATOM 576 C C . ILE A 1 76 ? -6.941 9.722 -2.198 1.00 91.88 76 ILE A C 1
ATOM 578 O O . ILE A 1 76 ? -6.225 8.737 -2.383 1.00 91.88 76 ILE A O 1
ATOM 582 N N . ASN A 1 77 ? -6.747 10.875 -2.847 1.00 94.06 77 ASN A N 1
ATOM 583 C CA . ASN A 1 77 ? -5.652 11.152 -3.772 1.00 94.06 77 ASN A CA 1
ATOM 584 C C . ASN A 1 77 ? -4.456 11.853 -3.107 1.00 94.06 77 ASN A C 1
ATOM 586 O O . ASN A 1 77 ? -3.566 12.324 -3.816 1.00 94.06 77 ASN A O 1
ATOM 590 N N . ASP A 1 78 ? -4.395 11.925 -1.775 1.00 94.56 78 ASP A N 1
ATOM 591 C CA . ASP A 1 78 ? -3.187 12.366 -1.078 1.00 94.56 78 ASP A CA 1
ATOM 592 C C . ASP A 1 78 ? -2.010 11.453 -1.463 1.00 94.56 78 ASP A C 1
ATOM 594 O O . ASP A 1 78 ? -2.126 10.226 -1.528 1.00 94.56 78 ASP A O 1
ATOM 598 N N . VAL A 1 79 ? -0.845 12.058 -1.699 1.00 95.56 79 VAL A N 1
ATOM 599 C CA . VAL A 1 79 ? 0.406 11.360 -2.035 1.00 95.56 79 VAL A CA 1
ATOM 600 C C . VAL A 1 79 ? 0.749 10.290 -0.991 1.00 95.56 79 VAL A C 1
ATOM 602 O O . VAL A 1 79 ? 1.296 9.240 -1.329 1.00 95.56 79 VAL A O 1
ATOM 605 N N . ARG A 1 80 ? 0.390 10.517 0.274 1.00 95.19 80 ARG A N 1
ATOM 606 C CA . ARG A 1 80 ? 0.576 9.585 1.391 1.00 95.19 80 ARG A CA 1
ATOM 607 C C . ARG A 1 80 ? -0.331 8.357 1.317 1.00 95.19 80 ARG A C 1
ATOM 609 O O . ARG A 1 80 ? -0.009 7.364 1.948 1.00 95.19 80 ARG A O 1
ATOM 616 N N . ASN A 1 81 ? -1.401 8.365 0.523 1.00 95.44 81 ASN A N 1
ATOM 617 C CA . ASN A 1 81 ? -2.170 7.159 0.195 1.00 95.44 81 ASN A CA 1
ATOM 618 C C . ASN A 1 81 ? -1.631 6.441 -1.062 1.00 95.44 81 ASN A C 1
ATOM 620 O O . ASN A 1 81 ? -2.267 5.531 -1.584 1.00 95.44 81 ASN A O 1
ATOM 624 N N . GLY A 1 82 ? -0.466 6.837 -1.583 1.00 95.31 82 GLY A N 1
ATOM 625 C CA . GLY A 1 82 ? 0.147 6.232 -2.764 1.00 95.31 82 GLY A CA 1
ATOM 626 C C . GLY A 1 82 ? 1.490 5.565 -2.484 1.00 95.31 82 GLY A C 1
ATOM 627 O O . GLY A 1 82 ? 2.242 6.016 -1.621 1.00 95.31 82 GLY A O 1
ATOM 628 N N . ILE A 1 83 ? 1.823 4.534 -3.262 1.00 96.31 83 ILE A N 1
ATOM 629 C CA . ILE A 1 83 ? 3.156 3.910 -3.351 1.00 96.31 83 ILE A CA 1
ATOM 630 C C . ILE A 1 83 ? 3.549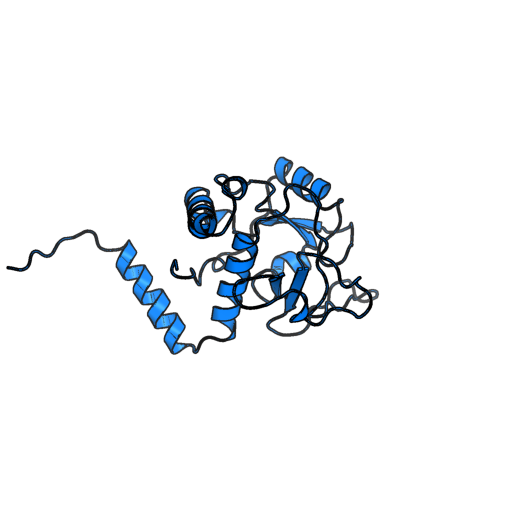 3.676 -4.809 1.00 96.31 83 ILE A C 1
ATOM 632 O O . ILE A 1 83 ? 2.702 3.350 -5.638 1.00 96.31 83 ILE A O 1
ATOM 636 N N . PHE A 1 84 ? 4.834 3.817 -5.133 1.00 96.62 84 PHE A N 1
ATOM 637 C CA . PHE A 1 84 ? 5.350 3.557 -6.473 1.00 96.62 84 PHE A CA 1
ATOM 638 C C . PHE A 1 84 ? 5.858 2.117 -6.591 1.00 96.62 84 PHE A C 1
ATOM 640 O O . PHE A 1 84 ? 6.861 1.738 -5.981 1.00 96.62 84 PHE A O 1
ATOM 647 N N . ILE A 1 85 ? 5.169 1.284 -7.371 1.00 94.75 85 ILE A N 1
ATOM 648 C CA . ILE A 1 85 ? 5.451 -0.154 -7.497 1.00 94.75 85 ILE A CA 1
ATOM 649 C C . ILE A 1 85 ? 5.340 -0.633 -8.945 1.00 94.75 85 ILE A C 1
ATOM 651 O O . ILE A 1 85 ? 4.705 0.010 -9.774 1.00 94.75 85 ILE A O 1
ATOM 655 N N . LYS A 1 86 ? 5.983 -1.762 -9.264 1.00 92.56 86 LYS A N 1
ATOM 656 C CA . LYS A 1 86 ? 5.866 -2.405 -10.581 1.00 92.56 86 LYS A CA 1
ATOM 657 C C . LYS A 1 86 ? 4.427 -2.898 -10.797 1.00 92.56 86 LYS A C 1
ATOM 659 O O . LYS A 1 86 ? 3.844 -3.422 -9.852 1.00 92.56 86 LYS A O 1
ATOM 664 N N . GLY A 1 87 ? 3.897 -2.801 -12.017 1.00 88.94 87 GLY A N 1
ATOM 665 C CA . GLY A 1 87 ? 2.512 -3.204 -12.326 1.00 88.94 87 GLY A CA 1
ATOM 666 C C . GLY A 1 87 ? 2.158 -4.648 -11.928 1.00 88.94 87 GLY A C 1
ATOM 667 O O . GLY A 1 87 ? 1.102 -4.895 -11.344 1.00 88.94 87 GLY A O 1
ATOM 668 N N . ASP A 1 88 ? 3.079 -5.600 -12.120 1.00 88.06 88 ASP A N 1
ATOM 669 C CA . ASP A 1 88 ? 2.878 -6.993 -11.678 1.00 88.06 88 ASP A CA 1
ATOM 670 C C . ASP A 1 88 ? 2.695 -7.089 -10.150 1.00 88.06 88 ASP A C 1
ATOM 672 O O . ASP A 1 88 ? 1.854 -7.835 -9.650 1.00 88.06 88 ASP A O 1
ATOM 676 N N . LEU A 1 89 ? 3.452 -6.284 -9.396 1.00 91.06 89 LEU A N 1
ATOM 677 C CA . LEU A 1 89 ? 3.368 -6.227 -7.935 1.00 91.06 89 LEU A CA 1
ATOM 678 C C . LEU A 1 89 ? 2.147 -5.445 -7.458 1.00 91.06 89 LEU A C 1
ATOM 680 O O . LEU A 1 89 ? 1.611 -5.762 -6.401 1.00 91.06 89 LEU A O 1
ATOM 684 N N . HIS A 1 90 ? 1.682 -4.459 -8.228 1.00 91.38 90 HIS A N 1
ATOM 685 C CA . HIS A 1 90 ? 0.434 -3.759 -7.940 1.00 91.38 90 HIS A CA 1
ATOM 686 C C . HIS A 1 90 ? -0.752 -4.718 -7.950 1.00 91.38 90 HIS A C 1
ATOM 688 O O . HIS A 1 90 ? -1.541 -4.711 -7.010 1.00 91.38 90 HIS A O 1
ATOM 694 N N . THR A 1 91 ? -0.818 -5.613 -8.938 1.00 87.75 91 THR A N 1
ATOM 695 C CA . THR A 1 91 ? -1.881 -6.628 -9.014 1.00 87.75 91 THR A CA 1
ATOM 696 C C . THR A 1 91 ? -1.851 -7.591 -7.817 1.00 87.75 91 THR A C 1
ATOM 698 O O . THR A 1 91 ? -2.893 -8.061 -7.367 1.00 87.75 91 THR A O 1
ATOM 701 N N . ALA A 1 92 ? -0.666 -7.868 -7.265 1.00 90.06 92 ALA A N 1
ATOM 702 C CA . ALA A 1 92 ? -0.502 -8.740 -6.103 1.00 90.06 92 ALA A CA 1
ATOM 703 C C . ALA A 1 92 ? -0.708 -8.024 -4.749 1.00 90.06 92 ALA A C 1
ATOM 705 O O . ALA A 1 92 ? -0.962 -8.688 -3.736 1.00 90.06 92 ALA A O 1
ATOM 706 N N . PHE A 1 93 ? -0.603 -6.691 -4.700 1.00 91.38 93 PHE A N 1
ATOM 707 C CA . PHE A 1 93 ? -0.633 -5.913 -3.460 1.00 91.38 93 PHE A CA 1
ATOM 708 C C . PHE A 1 93 ? -2.010 -5.938 -2.777 1.00 91.38 93 PHE A C 1
ATOM 710 O O . PHE A 1 93 ? -3.031 -5.489 -3.300 1.00 91.38 93 PHE A O 1
ATOM 717 N N . GLY A 1 94 ? -2.028 -6.453 -1.548 1.00 87.62 94 GLY A N 1
ATOM 718 C CA . GLY A 1 94 ? -3.224 -6.720 -0.754 1.00 87.62 94 GLY A CA 1
ATOM 719 C C . GLY A 1 94 ? -4.008 -7.967 -1.176 1.00 87.62 94 GLY A C 1
ATOM 720 O O . GLY A 1 94 ? -5.078 -8.224 -0.635 1.00 87.62 94 GLY A O 1
ATOM 721 N N . VAL A 1 95 ? -3.495 -8.752 -2.124 1.00 87.81 95 VAL A N 1
ATOM 722 C CA . VAL A 1 95 ? -4.089 -10.041 -2.515 1.00 87.81 95 VAL A CA 1
ATOM 723 C C . VAL A 1 95 ? -3.199 -11.196 -2.084 1.00 87.81 95 VAL A C 1
ATOM 725 O O . VAL A 1 95 ? -3.689 -12.146 -1.487 1.00 87.81 95 VAL A O 1
ATOM 728 N N . LEU A 1 96 ? -1.903 -11.098 -2.374 1.00 91.12 96 LEU A N 1
ATOM 729 C CA . LEU A 1 96 ? -0.896 -12.114 -2.050 1.00 91.12 96 LEU A CA 1
ATOM 730 C C . LEU A 1 96 ? 0.194 -11.569 -1.130 1.00 91.12 96 LEU A C 1
ATOM 732 O O . LEU A 1 96 ? 0.862 -12.330 -0.437 1.00 91.12 96 LEU A O 1
ATOM 736 N N . LEU A 1 97 ? 0.382 -10.249 -1.124 1.00 93.12 97 LEU A N 1
ATOM 737 C CA . LEU A 1 97 ? 1.417 -9.583 -0.347 1.00 93.12 97 LEU A CA 1
ATOM 738 C C . LEU A 1 97 ? 0.880 -8.349 0.368 1.00 93.12 97 LEU A C 1
ATOM 740 O O . LEU A 1 97 ? -0.020 -7.676 -0.129 1.00 93.12 97 LEU A O 1
ATOM 744 N N . ALA A 1 98 ? 1.484 -8.007 1.497 1.00 94.75 98 ALA A N 1
ATOM 745 C CA . ALA A 1 98 ? 1.284 -6.734 2.177 1.00 94.75 98 ALA A CA 1
ATOM 746 C C . ALA A 1 98 ? 2.604 -6.254 2.791 1.00 94.75 98 ALA A C 1
ATOM 748 O O . ALA A 1 98 ? 3.573 -7.006 2.890 1.00 94.75 98 ALA A O 1
ATOM 749 N N . VAL A 1 99 ? 2.645 -4.988 3.198 1.00 95.12 99 VAL A N 1
ATOM 750 C CA . VAL A 1 99 ? 3.784 -4.425 3.928 1.00 95.12 99 VAL A CA 1
ATOM 751 C C . VAL A 1 99 ? 3.463 -4.452 5.414 1.00 95.12 99 VAL A C 1
ATOM 753 O O . VAL A 1 99 ? 2.412 -3.974 5.829 1.00 95.12 99 VAL A O 1
ATOM 756 N N . LEU A 1 100 ? 4.375 -5.014 6.196 1.00 93.88 100 LEU A N 1
ATOM 757 C CA . LEU A 1 100 ? 4.367 -4.966 7.646 1.00 93.88 100 LEU A CA 1
ATOM 758 C C . LEU A 1 100 ? 5.244 -3.804 8.108 1.00 93.88 100 LEU A C 1
ATOM 760 O O . LEU A 1 100 ? 6.430 -3.755 7.778 1.00 93.88 100 LEU A O 1
ATOM 764 N N . VAL A 1 101 ? 4.672 -2.893 8.891 1.00 92.00 101 VAL A N 1
ATOM 765 C CA . VAL A 1 101 ? 5.412 -1.798 9.522 1.00 92.00 101 VAL A CA 1
ATOM 766 C C . VAL A 1 101 ? 5.712 -2.175 10.974 1.00 92.00 101 VAL A C 1
ATOM 768 O O . VAL A 1 101 ? 4.846 -2.685 11.687 1.00 92.00 101 VAL A O 1
ATOM 771 N N . THR A 1 102 ? 6.952 -1.951 11.406 1.00 89.81 102 THR A N 1
ATOM 772 C CA . THR A 1 102 ? 7.424 -2.146 12.785 1.00 89.81 102 THR A CA 1
ATOM 773 C C . THR A 1 102 ? 8.162 -0.892 13.281 1.00 89.81 102 THR A C 1
ATOM 775 O O . THR A 1 102 ? 8.753 -0.190 12.460 1.00 89.81 102 THR A O 1
ATOM 778 N N . PRO A 1 103 ? 8.163 -0.582 14.589 1.00 88.38 103 PRO A N 1
ATOM 779 C CA . PRO A 1 103 ? 7.394 -1.269 15.618 1.00 88.38 103 PRO A CA 1
ATOM 780 C C . PRO A 1 103 ? 5.886 -1.045 15.433 1.00 88.38 103 PRO A C 1
ATOM 782 O O . PRO A 1 103 ? 5.453 -0.019 14.912 1.00 88.38 103 PRO A O 1
ATOM 785 N N . ASN A 1 104 ? 5.090 -2.023 15.849 1.00 85.81 104 ASN A N 1
ATOM 786 C CA . ASN A 1 104 ? 3.637 -1.906 15.973 1.00 85.81 104 ASN A CA 1
ATOM 787 C C . ASN A 1 104 ? 3.202 -2.424 17.354 1.00 85.81 104 ASN A C 1
ATOM 789 O O . ASN A 1 104 ? 4.039 -2.694 18.209 1.00 85.81 104 ASN A O 1
ATOM 793 N N . PHE A 1 105 ? 1.896 -2.554 17.607 1.00 83.38 105 PHE A N 1
ATOM 794 C CA . PHE A 1 105 ? 1.394 -2.941 18.934 1.00 83.38 105 PHE A CA 1
ATOM 795 C C . PHE A 1 105 ? 1.855 -4.332 19.415 1.00 83.38 105 PHE A C 1
ATOM 797 O O . PHE A 1 105 ? 1.706 -4.629 20.600 1.00 83.38 105 PHE A O 1
ATOM 804 N N . ALA A 1 106 ? 2.349 -5.188 18.513 1.00 85.62 106 ALA A N 1
ATOM 805 C CA . ALA A 1 106 ? 2.702 -6.577 18.798 1.00 85.62 106 ALA A CA 1
ATOM 806 C C . ALA A 1 106 ? 4.173 -6.927 18.537 1.00 85.62 106 ALA A C 1
ATOM 808 O O . ALA A 1 106 ? 4.637 -7.924 19.083 1.00 85.62 106 ALA A O 1
ATOM 809 N N . MET A 1 107 ? 4.875 -6.173 17.687 1.00 87.19 107 MET A N 1
ATOM 810 C CA . MET A 1 107 ? 6.228 -6.512 17.236 1.00 87.19 107 MET A CA 1
ATOM 811 C C . MET A 1 107 ? 7.145 -5.295 17.239 1.00 87.19 107 MET A C 1
ATOM 813 O O . MET A 1 107 ? 6.774 -4.231 16.736 1.00 87.19 107 MET A O 1
ATOM 817 N N . ASP A 1 108 ? 8.366 -5.500 17.717 1.00 88.50 108 ASP A N 1
ATOM 818 C CA . ASP A 1 108 ? 9.497 -4.605 17.524 1.00 88.50 108 ASP A CA 1
ATOM 819 C C . ASP A 1 108 ? 10.172 -4.854 16.167 1.00 88.50 108 ASP A C 1
ATOM 821 O O . ASP A 1 108 ? 10.002 -5.892 15.526 1.00 88.50 108 ASP A O 1
ATOM 825 N N . VAL A 1 109 ? 11.004 -3.905 15.724 1.00 85.25 109 VAL A N 1
ATOM 826 C CA . VAL A 1 109 ? 11.781 -4.045 14.475 1.00 85.25 109 VAL A CA 1
ATOM 827 C C . VAL A 1 109 ? 12.689 -5.283 14.512 1.00 85.25 109 VAL A C 1
ATOM 829 O O . VAL A 1 109 ? 12.922 -5.911 13.484 1.00 85.25 109 VAL A O 1
ATOM 832 N N . SER A 1 110 ? 13.187 -5.659 15.695 1.00 84.19 110 SER A N 1
ATOM 833 C CA . SER A 1 110 ? 14.044 -6.836 15.888 1.00 84.19 110 SER A CA 1
ATOM 834 C C . SER A 1 110 ? 13.316 -8.174 15.770 1.00 84.19 110 SER A C 1
ATOM 836 O O . SER A 1 110 ? 13.981 -9.194 15.600 1.00 84.19 110 SER A O 1
ATOM 838 N N . ASP A 1 111 ? 11.986 -8.184 15.868 1.00 85.06 111 ASP A N 1
ATOM 839 C CA . ASP A 1 111 ? 11.193 -9.417 15.816 1.00 85.06 111 ASP A CA 1
ATOM 840 C C . ASP A 1 111 ? 11.003 -9.922 14.382 1.00 85.06 111 ASP A C 1
ATOM 842 O O . ASP A 1 111 ? 10.666 -11.087 14.167 1.00 85.06 111 ASP A O 1
ATOM 846 N N . VAL A 1 112 ? 11.243 -9.061 13.388 1.00 82.50 112 VAL A N 1
ATOM 847 C CA . VAL A 1 112 ? 11.170 -9.407 11.970 1.00 82.50 112 VAL A CA 1
ATOM 848 C C . VAL A 1 112 ? 12.580 -9.736 11.469 1.00 82.50 112 VAL A C 1
ATOM 850 O O . VAL A 1 112 ? 13.435 -8.848 11.424 1.00 82.50 112 VAL A O 1
ATOM 853 N N . PRO A 1 113 ? 12.862 -10.992 11.066 1.00 71.50 113 PRO A N 1
ATOM 854 C CA . PRO A 1 113 ? 14.166 -11.358 10.529 1.00 71.50 113 PRO A CA 1
ATOM 855 C C . PRO A 1 113 ? 14.472 -10.537 9.272 1.00 71.50 113 PRO A C 1
ATOM 857 O O . PRO A 1 113 ? 13.794 -10.660 8.254 1.00 71.50 113 PRO A O 1
ATOM 860 N N . GLY A 1 114 ? 15.491 -9.683 9.339 1.00 63.31 114 GLY A N 1
ATOM 861 C CA . GLY A 1 114 ? 15.977 -8.941 8.180 1.00 63.31 114 GLY A CA 1
ATOM 862 C C . GLY A 1 114 ? 16.983 -9.750 7.360 1.00 63.31 114 GLY A C 1
ATOM 863 O O . GLY A 1 114 ? 17.698 -10.602 7.890 1.00 63.31 114 GLY A O 1
ATOM 864 N N . SER A 1 115 ? 17.117 -9.419 6.072 1.00 49.88 115 SER A N 1
ATOM 865 C CA . SER A 1 115 ? 18.325 -9.780 5.319 1.00 49.88 115 SER A CA 1
ATOM 866 C C . SER A 1 115 ? 19.543 -9.238 6.077 1.00 49.88 115 SER A C 1
ATOM 868 O O . SER A 1 115 ? 19.546 -8.074 6.485 1.00 49.88 115 SER A O 1
ATOM 870 N N . ALA A 1 116 ? 20.548 -10.090 6.303 1.00 45.28 116 ALA A N 1
ATOM 871 C CA . ALA A 1 116 ? 21.655 -9.949 7.264 1.00 45.28 116 ALA A CA 1
ATOM 872 C C . ALA A 1 116 ? 22.597 -8.725 7.090 1.00 45.28 116 ALA A C 1
ATOM 874 O O . ALA A 1 116 ? 23.704 -8.718 7.622 1.00 45.28 116 ALA A O 1
ATOM 875 N N . HIS A 1 117 ? 22.192 -7.693 6.345 1.00 45.88 117 HIS A N 1
ATOM 876 C CA . HIS A 1 117 ? 23.018 -6.568 5.904 1.00 45.88 117 HIS A CA 1
ATOM 877 C C . HIS A 1 117 ? 22.497 -5.182 6.324 1.00 45.88 117 HIS A C 1
ATOM 879 O O . HIS A 1 117 ? 23.037 -4.175 5.865 1.00 45.88 117 HIS A O 1
ATOM 885 N N . THR A 1 118 ? 21.483 -5.088 7.189 1.00 50.19 118 THR A N 1
ATOM 886 C CA . THR A 1 118 ? 20.913 -3.783 7.583 1.00 50.19 118 THR A CA 1
ATOM 887 C C . THR A 1 118 ? 21.435 -3.349 8.962 1.00 50.19 118 THR A C 1
ATOM 889 O O . THR A 1 118 ? 21.412 -4.164 9.885 1.00 50.19 118 THR A O 1
ATOM 892 N N . PRO A 1 119 ? 21.923 -2.102 9.143 1.00 49.50 119 PRO A N 1
ATOM 893 C CA . PRO A 1 119 ? 22.415 -1.627 10.434 1.00 49.50 119 PRO A CA 1
ATOM 894 C C . PRO A 1 119 ? 21.313 -1.674 11.496 1.00 49.50 119 PRO A C 1
ATOM 896 O O . PRO A 1 119 ? 20.197 -1.217 11.266 1.00 49.50 119 PRO A O 1
ATOM 899 N N . THR A 1 120 ? 21.662 -2.171 12.678 1.00 50.94 120 THR A N 1
ATOM 900 C CA . THR A 1 120 ? 20.826 -2.449 13.861 1.00 50.94 120 THR A CA 1
ATOM 901 C C . THR A 1 120 ? 20.178 -1.223 14.537 1.00 50.94 120 THR A C 1
ATOM 903 O O . THR A 1 120 ? 19.897 -1.263 15.731 1.00 50.94 120 THR A O 1
ATOM 906 N N . HIS A 1 121 ? 19.948 -0.114 13.823 1.00 52.34 121 HIS A N 1
ATOM 907 C CA . HIS A 1 121 ? 19.531 1.166 14.417 1.00 52.34 121 HIS A CA 1
ATOM 908 C C . HIS A 1 121 ? 18.494 1.958 13.600 1.00 52.34 121 HIS A C 1
ATOM 910 O O . HIS A 1 121 ? 18.469 3.185 13.672 1.00 52.34 121 HIS A O 1
ATOM 916 N N . THR A 1 122 ? 17.626 1.310 12.822 1.00 59.16 122 THR A N 1
ATOM 917 C CA . THR A 1 122 ? 16.444 1.996 12.268 1.00 59.16 122 THR A CA 1
ATOM 918 C C . THR A 1 122 ? 15.301 1.950 13.281 1.00 59.16 122 THR A C 1
ATOM 920 O O . THR A 1 122 ? 14.903 0.870 13.709 1.00 59.16 122 THR A O 1
ATOM 923 N N . SER A 1 123 ? 14.756 3.110 13.664 1.00 70.06 123 SER A N 1
ATOM 924 C CA . SER A 1 123 ? 13.621 3.218 14.602 1.00 70.06 123 SER A CA 1
ATOM 925 C C . SER A 1 123 ? 12.297 2.700 14.029 1.00 70.06 123 SER A C 1
ATOM 927 O O . SER A 1 123 ? 11.337 2.531 14.774 1.00 70.06 123 SER A O 1
ATOM 929 N N . THR A 1 124 ? 12.243 2.469 12.716 1.00 79.88 124 THR A N 1
ATOM 930 C CA . T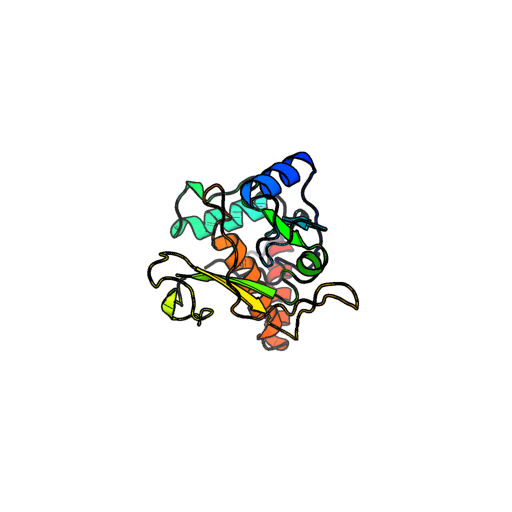HR A 1 124 ? 11.083 1.950 11.989 1.00 79.88 124 THR A CA 1
ATOM 931 C C . THR A 1 124 ? 11.567 1.019 10.876 1.00 79.88 124 THR A C 1
ATOM 933 O O . THR A 1 124 ? 12.536 1.342 10.187 1.00 79.88 124 THR A O 1
ATOM 936 N N . GLY A 1 125 ? 10.909 -0.125 10.697 1.00 84.50 125 GLY A N 1
ATOM 937 C CA . GLY A 1 125 ? 11.150 -1.090 9.626 1.00 84.50 125 GLY A CA 1
ATOM 938 C C . GLY A 1 125 ? 9.891 -1.300 8.787 1.00 84.50 125 GLY A C 1
ATOM 939 O O . GLY A 1 125 ? 8.796 -1.404 9.334 1.00 84.50 125 GLY A O 1
ATOM 940 N N . CYS A 1 126 ? 10.034 -1.364 7.462 1.00 90.56 126 CYS A N 1
ATOM 941 C CA . CYS A 1 126 ? 8.958 -1.758 6.549 1.00 90.56 126 CYS A CA 1
ATOM 942 C C . CYS A 1 126 ? 9.390 -3.019 5.807 1.00 90.56 126 CYS A C 1
ATOM 944 O O . CYS A 1 126 ? 10.357 -2.997 5.044 1.00 90.56 126 CYS A O 1
ATOM 946 N N . THR A 1 127 ? 8.672 -4.115 6.016 1.00 92.81 127 THR A N 1
ATOM 947 C CA . THR A 1 127 ? 9.034 -5.422 5.471 1.00 92.81 127 THR A CA 1
ATOM 948 C C . THR A 1 127 ? 7.903 -5.973 4.623 1.00 92.81 127 THR A C 1
ATOM 950 O O . THR A 1 127 ? 6.735 -5.908 4.995 1.00 92.81 127 THR A O 1
ATOM 953 N N . LEU A 1 128 ? 8.241 -6.514 3.462 1.00 93.38 128 LEU A N 1
ATOM 954 C CA . LEU A 1 128 ? 7.296 -7.195 2.596 1.00 93.38 128 LEU A CA 1
ATOM 955 C C . LEU A 1 128 ? 6.957 -8.574 3.171 1.00 93.38 128 LEU A C 1
ATOM 957 O O . LEU A 1 128 ? 7.859 -9.366 3.430 1.00 93.38 128 LEU A O 1
ATOM 961 N N . HIS A 1 129 ? 5.671 -8.885 3.303 1.00 92.94 129 HIS A N 1
ATOM 962 C CA . HIS A 1 129 ? 5.191 -10.212 3.674 1.00 92.94 129 HIS A CA 1
ATOM 963 C C . HIS A 1 129 ? 4.350 -10.789 2.538 1.00 92.94 129 HIS A C 1
ATOM 965 O O . HIS A 1 129 ? 3.374 -10.172 2.111 1.00 92.94 129 HIS A O 1
ATOM 971 N N . ILE A 1 130 ? 4.734 -11.971 2.060 1.00 92.56 130 ILE A N 1
ATOM 972 C CA . ILE A 1 130 ? 3.974 -12.763 1.091 1.00 92.56 130 ILE A CA 1
ATOM 973 C C . ILE A 1 130 ? 3.202 -13.833 1.865 1.00 92.56 130 ILE A C 1
ATOM 975 O O . ILE A 1 130 ? 3.803 -14.624 2.588 1.00 92.56 130 ILE A O 1
ATOM 979 N N . PHE A 1 131 ? 1.877 -13.818 1.745 1.00 89.75 131 PHE A N 1
ATOM 980 C CA . PHE A 1 131 ? 0.966 -14.689 2.493 1.00 89.75 131 PHE A CA 1
ATOM 981 C C . PHE A 1 131 ? 0.720 -16.024 1.787 1.00 89.75 131 PHE A C 1
ATOM 983 O O . PHE A 1 131 ? 0.430 -17.021 2.447 1.00 89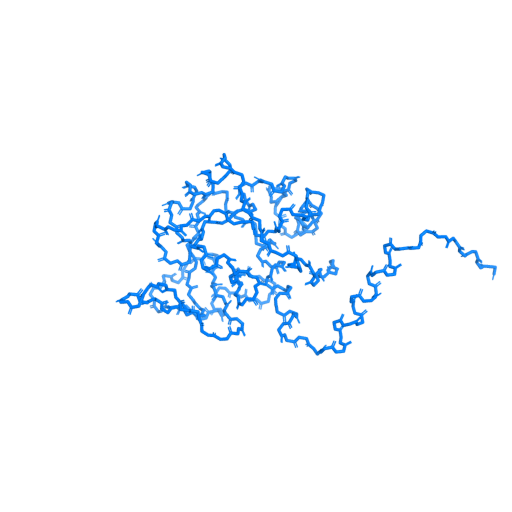.75 131 PHE A O 1
ATOM 990 N N . GLU A 1 132 ? 0.839 -16.057 0.458 1.00 83.69 132 GLU A N 1
ATOM 991 C CA . GLU A 1 132 ? 0.593 -17.257 -0.335 1.00 83.69 132 GLU A CA 1
ATOM 992 C C . GLU A 1 132 ? 1.470 -17.291 -1.593 1.00 83.69 132 GLU A C 1
ATOM 994 O O . GLU A 1 132 ? 1.505 -16.335 -2.370 1.00 83.69 132 GLU A O 1
ATOM 999 N N . GLY A 1 133 ? 2.138 -18.431 -1.802 1.00 83.56 133 GLY A N 1
ATOM 1000 C CA . GLY A 1 133 ? 2.945 -18.712 -2.989 1.00 83.56 133 GLY A CA 1
ATOM 1001 C C . GLY A 1 133 ? 4.253 -17.923 -3.082 1.00 83.56 133 GLY A C 1
ATOM 1002 O O . GLY A 1 133 ? 4.659 -17.226 -2.155 1.00 83.56 133 GLY A O 1
ATOM 1003 N N . ASP A 1 134 ? 4.900 -18.053 -4.239 1.00 84.25 134 ASP A N 1
ATOM 1004 C CA . ASP A 1 134 ? 6.088 -17.287 -4.612 1.00 84.25 134 ASP A CA 1
ATOM 1005 C C . ASP A 1 134 ? 5.707 -16.207 -5.625 1.00 84.25 134 ASP A C 1
ATOM 1007 O O . ASP A 1 134 ? 4.901 -16.440 -6.532 1.00 84.25 134 ASP A O 1
ATOM 1011 N N . ILE A 1 135 ? 6.327 -15.033 -5.513 1.00 83.12 135 ILE A N 1
ATOM 1012 C CA . ILE A 1 135 ? 6.139 -13.948 -6.477 1.00 83.12 135 ILE A CA 1
ATOM 1013 C C . ILE A 1 135 ? 7.374 -13.852 -7.359 1.00 83.12 135 ILE A C 1
ATOM 1015 O O . ILE A 1 135 ? 8.467 -13.505 -6.907 1.00 83.12 135 ILE A O 1
ATOM 1019 N N . ILE A 1 136 ? 7.172 -14.125 -8.644 1.00 83.88 136 ILE A N 1
ATOM 1020 C CA . ILE A 1 136 ? 8.203 -14.048 -9.672 1.00 83.88 136 ILE A CA 1
ATOM 1021 C C . ILE A 1 136 ? 7.817 -12.932 -10.636 1.00 83.88 136 ILE A C 1
ATOM 1023 O O . ILE A 1 136 ? 6.741 -12.963 -11.230 1.00 83.88 136 ILE A O 1
ATOM 1027 N N . ILE A 1 137 ? 8.701 -11.951 -10.801 1.00 82.25 137 ILE A N 1
ATOM 1028 C CA . ILE A 1 137 ? 8.511 -10.837 -11.738 1.00 82.25 137 ILE A CA 1
ATOM 1029 C C . ILE A 1 137 ? 9.558 -10.877 -12.851 1.00 82.25 137 ILE A C 1
ATOM 1031 O O . ILE A 1 137 ? 10.703 -11.262 -12.617 1.00 82.25 137 ILE A O 1
ATOM 1035 N N . GLY A 1 138 ? 9.188 -10.420 -14.050 1.00 71.62 138 GLY A N 1
ATOM 1036 C CA . GLY A 1 138 ? 10.095 -10.290 -15.196 1.00 71.62 138 GLY A CA 1
ATOM 1037 C C . GLY A 1 138 ? 9.759 -11.195 -16.385 1.00 71.62 138 GLY A C 1
ATOM 1038 O O . GLY A 1 138 ? 8.870 -12.040 -16.330 1.00 71.62 138 GLY A O 1
ATOM 1039 N N . ALA A 1 139 ? 10.476 -10.988 -17.493 1.00 64.12 139 ALA A N 1
ATOM 1040 C CA . ALA A 1 139 ? 10.359 -11.802 -18.704 1.00 64.12 139 ALA A CA 1
ATOM 1041 C C . ALA A 1 139 ? 11.314 -13.008 -18.651 1.00 64.12 139 ALA A C 1
ATOM 1043 O O . ALA A 1 139 ? 12.274 -13.013 -17.884 1.00 64.12 139 ALA A O 1
ATOM 1044 N N . SER A 1 140 ? 11.090 -14.005 -19.515 1.00 57.59 140 SER A N 1
ATOM 1045 C CA . SER A 1 140 ? 11.694 -15.354 -19.503 1.00 57.59 140 SER A CA 1
ATOM 1046 C C . SER A 1 140 ? 13.228 -15.462 -19.386 1.00 57.59 140 SER A C 1
ATOM 1048 O O . SER A 1 140 ? 13.731 -16.562 -19.181 1.00 57.59 140 SER A O 1
ATOM 1050 N N . LEU A 1 141 ? 13.984 -14.367 -19.517 1.00 59.34 141 LEU A N 1
ATOM 1051 C CA . LEU A 1 141 ? 15.449 -14.334 -19.408 1.00 59.34 141 LEU A CA 1
ATOM 1052 C C . LEU A 1 141 ? 15.983 -13.583 -18.170 1.00 59.34 141 LEU A C 1
ATOM 1054 O O . LEU A 1 141 ? 17.167 -13.703 -17.871 1.00 59.34 141 LEU A O 1
ATOM 1058 N N . GLN A 1 142 ? 15.148 -12.828 -17.449 1.00 66.88 142 GLN A N 1
ATOM 1059 C CA . GLN A 1 142 ? 15.511 -12.085 -16.233 1.00 66.88 142 GLN A CA 1
ATOM 1060 C C . GLN A 1 142 ? 14.326 -12.094 -15.265 1.00 66.88 142 GLN A C 1
ATOM 1062 O O . GLN A 1 142 ? 13.552 -11.138 -15.203 1.00 66.88 142 GLN A O 1
ATOM 1067 N N . TRP A 1 143 ? 14.169 -13.199 -14.540 1.00 75.25 143 TRP A N 1
ATOM 1068 C CA . TRP A 1 143 ? 13.214 -13.280 -13.443 1.00 75.25 143 TRP A CA 1
ATOM 1069 C C . TRP A 1 143 ? 13.865 -12.810 -12.142 1.00 75.25 143 TRP A C 1
ATOM 1071 O O . TRP A 1 143 ? 15.045 -13.060 -11.892 1.00 75.25 143 TRP A O 1
ATOM 1081 N N . VAL A 1 144 ? 13.085 -12.123 -11.316 1.00 80.12 144 VAL A N 1
ATOM 1082 C CA . VAL A 1 144 ? 13.449 -11.762 -9.947 1.00 80.12 144 VAL A CA 1
ATOM 1083 C C . VAL A 1 144 ? 12.451 -12.445 -9.026 1.00 80.12 144 VAL A C 1
ATOM 1085 O O . VAL A 1 144 ? 11.243 -12.237 -9.158 1.00 80.12 144 VAL A O 1
ATOM 1088 N N . LEU A 1 145 ? 12.963 -13.280 -8.122 1.00 84.00 145 LEU A N 1
ATOM 1089 C CA . LEU A 1 145 ? 12.181 -13.824 -7.021 1.00 84.00 145 LEU A CA 1
ATOM 1090 C C . LEU A 1 145 ? 12.062 -12.749 -5.945 1.00 84.00 145 LEU A C 1
ATOM 1092 O O . LEU A 1 145 ? 13.068 -12.193 -5.503 1.00 84.00 145 LEU A O 1
ATOM 1096 N N . ILE A 1 146 ? 10.833 -12.453 -5.549 1.00 86.25 146 ILE A N 1
ATOM 1097 C CA . ILE A 1 146 ? 10.555 -11.557 -4.437 1.00 86.25 146 ILE A CA 1
ATOM 1098 C C . ILE A 1 146 ? 10.337 -12.411 -3.198 1.00 86.25 146 ILE A C 1
ATOM 1100 O O . ILE A 1 146 ? 9.404 -13.207 -3.146 1.00 86.25 146 ILE A O 1
ATOM 1104 N N . GLU A 1 147 ? 11.214 -12.252 -2.210 1.00 87.75 147 GLU A N 1
ATOM 1105 C CA . GLU A 1 147 ? 11.175 -13.038 -0.981 1.00 87.75 147 GLU A CA 1
ATOM 1106 C C . GLU A 1 147 ? 10.371 -12.312 0.102 1.00 87.75 147 GLU A C 1
ATOM 1108 O O . GLU A 1 147 ? 10.530 -11.105 0.324 1.00 87.75 147 GLU A O 1
ATOM 1113 N N . SER A 1 148 ? 9.532 -13.061 0.817 1.00 89.62 148 SER A N 1
ATOM 1114 C CA . SER A 1 148 ? 8.964 -12.599 2.085 1.00 89.62 148 SER A CA 1
ATOM 1115 C C . SER A 1 148 ? 10.099 -12.258 3.060 1.00 89.62 148 SER A C 1
ATOM 1117 O O . SER A 1 148 ? 11.099 -12.969 3.120 1.00 89.62 148 SER A O 1
ATOM 1119 N N . GLY A 1 149 ? 9.978 -11.160 3.803 1.00 87.56 149 GLY A N 1
ATOM 1120 C CA . GLY A 1 149 ? 11.064 -10.622 4.630 1.00 87.56 149 GLY A CA 1
ATOM 1121 C C . GLY A 1 149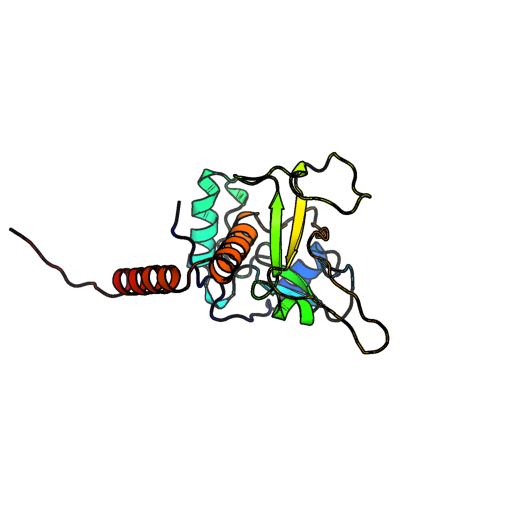 ? 11.934 -9.571 3.924 1.00 87.56 149 GLY A C 1
ATOM 1122 O O . GLY A 1 149 ? 12.799 -8.960 4.556 1.00 87.56 149 GLY A O 1
ATOM 1123 N N . SER A 1 150 ? 11.707 -9.306 2.631 1.00 88.06 150 SER A N 1
ATOM 1124 C CA . SER A 1 150 ? 12.431 -8.255 1.902 1.00 88.06 150 SER A CA 1
ATOM 1125 C C . SER A 1 150 ? 12.142 -6.862 2.471 1.00 88.06 150 SER A C 1
ATOM 1127 O O . SER A 1 150 ? 10.998 -6.519 2.770 1.00 88.06 150 SER A O 1
ATOM 1129 N N . GLN A 1 151 ? 13.180 -6.032 2.592 1.00 89.88 151 GLN A N 1
ATOM 1130 C CA . GLN A 1 151 ? 13.044 -4.651 3.061 1.00 89.88 151 GLN A CA 1
ATOM 1131 C C . GLN A 1 151 ? 12.408 -3.763 1.989 1.00 89.88 151 GLN A C 1
ATOM 1133 O O . GLN A 1 151 ? 12.803 -3.787 0.822 1.00 89.88 151 GLN A O 1
ATOM 1138 N N . VAL A 1 152 ? 11.446 -2.946 2.407 1.00 92.00 152 VAL A N 1
ATOM 1139 C CA . VAL A 1 152 ? 10.794 -1.942 1.565 1.00 92.00 152 VAL A CA 1
ATOM 1140 C C . VAL A 1 152 ? 11.598 -0.649 1.617 1.00 92.00 152 VAL A C 1
ATOM 1142 O O . VAL A 1 152 ? 12.030 -0.203 2.679 1.00 92.00 152 VAL A O 1
ATOM 1145 N N . ARG A 1 153 ? 11.787 -0.012 0.462 1.00 91.69 153 ARG A N 1
ATOM 1146 C CA . ARG A 1 153 ? 12.391 1.320 0.383 1.00 91.69 153 ARG A CA 1
ATOM 1147 C C . ARG A 1 153 ? 11.389 2.357 0.882 1.00 91.69 153 ARG A C 1
ATOM 1149 O O . ARG A 1 153 ? 10.322 2.505 0.296 1.00 91.69 153 ARG A O 1
ATOM 1156 N N . ILE A 1 154 ? 11.771 3.091 1.917 1.00 89.88 154 ILE A N 1
ATOM 1157 C CA . ILE A 1 154 ? 10.969 4.159 2.517 1.00 89.88 154 ILE A CA 1
ATOM 1158 C C . ILE A 1 154 ? 11.510 5.509 2.032 1.00 89.88 154 ILE A C 1
ATOM 1160 O O . ILE A 1 154 ? 12.722 5.677 1.884 1.00 89.88 154 ILE A O 1
ATOM 1164 N N . ALA A 1 155 ? 10.617 6.457 1.758 1.00 89.31 155 ALA A N 1
ATOM 1165 C CA . ALA A 1 155 ? 10.977 7.843 1.481 1.00 89.31 155 ALA A CA 1
ATOM 1166 C C . ALA A 1 155 ? 11.052 8.675 2.772 1.00 89.31 155 ALA A C 1
ATOM 1168 O O . ALA A 1 155 ? 10.283 8.455 3.703 1.00 89.31 155 ALA A O 1
ATOM 1169 N N . ASP A 1 156 ? 11.918 9.691 2.797 1.00 84.38 156 ASP A N 1
ATOM 1170 C CA . ASP A 1 156 ? 12.154 10.515 3.996 1.00 84.38 156 ASP A CA 1
ATOM 1171 C C . ASP A 1 156 ? 11.011 11.496 4.321 1.00 84.38 156 ASP A C 1
ATOM 1173 O O . ASP A 1 156 ? 10.967 12.077 5.405 1.00 84.38 156 ASP A O 1
ATOM 1177 N N . LYS A 1 157 ? 10.113 11.759 3.363 1.00 87.00 157 LYS A N 1
ATOM 1178 C CA . LYS A 1 157 ? 9.028 12.747 3.484 1.00 87.00 157 LYS A CA 1
ATOM 1179 C C . LYS A 1 157 ? 7.750 12.222 2.860 1.00 87.00 157 LYS A C 1
ATOM 1181 O O . LYS A 1 157 ? 7.808 11.545 1.839 1.00 87.00 157 LYS A O 1
ATOM 1186 N N . ALA A 1 158 ? 6.609 12.608 3.435 1.00 90.19 158 ALA A N 1
ATOM 1187 C CA . ALA A 1 158 ? 5.277 12.236 2.947 1.00 90.19 158 ALA A CA 1
ATOM 1188 C C . ALA A 1 158 ? 5.127 10.719 2.704 1.00 90.19 158 ALA A C 1
ATOM 1190 O O . ALA A 1 158 ? 4.431 10.288 1.778 1.00 90.19 158 ALA A O 1
ATOM 1191 N N . TRP A 1 159 ? 5.827 9.917 3.514 1.00 92.38 159 TRP A N 1
ATOM 1192 C CA . TRP A 1 159 ? 5.656 8.473 3.531 1.00 92.38 159 TRP A CA 1
ATOM 1193 C C . TRP A 1 159 ? 4.246 8.140 4.032 1.00 92.38 159 TRP A C 1
ATOM 1195 O O . TRP A 1 159 ? 3.719 8.882 4.868 1.00 92.38 159 TRP A O 1
ATOM 1205 N N . PRO A 1 160 ? 3.616 7.068 3.530 1.00 93.94 160 PRO A N 1
ATOM 1206 C CA . PRO A 1 160 ? 2.318 6.654 4.024 1.00 93.94 160 PRO A CA 1
ATOM 1207 C C . PRO A 1 160 ? 2.327 6.380 5.536 1.00 93.94 160 PRO A C 1
ATOM 1209 O O . PRO A 1 160 ? 3.228 5.687 6.023 1.00 93.94 160 PRO A O 1
ATOM 1212 N N . PRO A 1 161 ? 1.325 6.876 6.282 1.00 92.12 161 PRO A N 1
ATOM 1213 C CA . PRO A 1 161 ? 1.121 6.516 7.676 1.00 92.12 161 PRO A CA 1
ATOM 1214 C C . PRO A 1 161 ? 0.981 5.003 7.853 1.00 92.12 161 PRO A C 1
ATOM 1216 O O . PRO A 1 161 ? 0.358 4.323 7.030 1.00 92.12 161 PRO A O 1
ATOM 1219 N N . ALA A 1 162 ? 1.506 4.477 8.963 1.00 90.38 162 ALA A N 1
ATOM 1220 C CA . ALA A 1 162 ? 1.492 3.041 9.248 1.00 90.38 162 ALA A CA 1
ATOM 1221 C C . ALA A 1 162 ? 0.073 2.448 9.234 1.00 90.38 162 ALA A C 1
ATOM 1223 O O . ALA A 1 162 ? -0.108 1.335 8.753 1.00 90.38 162 ALA A O 1
ATOM 1224 N N . VAL A 1 163 ? -0.943 3.225 9.641 1.00 90.69 163 VAL A N 1
ATOM 1225 C CA . VAL A 1 163 ? -2.352 2.794 9.632 1.00 90.69 163 VAL A CA 1
ATOM 1226 C C . VAL A 1 163 ? -2.823 2.288 8.265 1.00 90.69 163 VAL A C 1
ATOM 1228 O O . VAL A 1 163 ? -3.606 1.341 8.206 1.00 90.69 163 VAL A O 1
ATOM 1231 N N . LEU A 1 164 ? -2.351 2.879 7.162 1.00 93.38 164 LEU A N 1
ATOM 1232 C CA . LEU A 1 164 ? -2.767 2.441 5.829 1.00 93.38 164 LEU A CA 1
ATOM 1233 C C . LEU A 1 164 ? -2.227 1.039 5.529 1.00 93.38 164 LEU A C 1
ATOM 1235 O O . LEU A 1 164 ? -2.950 0.190 5.009 1.00 93.38 164 LEU A O 1
ATOM 1239 N N . PHE A 1 165 ? -0.970 0.779 5.898 1.00 93.81 165 PHE A N 1
ATOM 1240 C CA . PHE A 1 165 ? -0.363 -0.542 5.764 1.00 93.81 165 PHE A CA 1
ATOM 1241 C C . PHE A 1 165 ? -0.984 -1.548 6.733 1.00 93.81 165 PHE A C 1
ATOM 1243 O O . PHE A 1 165 ? -1.308 -2.654 6.308 1.00 93.81 165 PHE A O 1
ATOM 1250 N N . ASP A 1 166 ? -1.232 -1.157 7.984 1.00 91.44 166 ASP A N 1
ATOM 1251 C CA . ASP A 1 166 ? -1.869 -2.004 8.994 1.00 91.44 166 ASP A CA 1
ATOM 1252 C C . ASP A 1 166 ? -3.266 -2.448 8.552 1.00 91.44 166 ASP A C 1
ATOM 1254 O O . ASP A 1 166 ? -3.612 -3.618 8.696 1.00 91.44 166 ASP A O 1
ATOM 1258 N N . ALA A 1 167 ? -4.059 -1.549 7.958 1.00 90.88 167 ALA A N 1
ATOM 1259 C CA . ALA A 1 167 ? -5.385 -1.876 7.440 1.00 90.88 167 ALA A CA 1
ATOM 1260 C C . ALA A 1 167 ? -5.321 -2.940 6.330 1.00 90.88 167 ALA A C 1
ATOM 1262 O O . ALA A 1 167 ? -6.064 -3.924 6.361 1.00 90.88 167 ALA A O 1
ATOM 1263 N N . VAL A 1 168 ? -4.400 -2.775 5.374 1.00 92.50 168 VAL A N 1
ATOM 1264 C CA . VAL A 1 168 ? -4.187 -3.737 4.278 1.00 92.50 168 VAL A CA 1
ATOM 1265 C C . VAL A 1 168 ? -3.655 -5.066 4.813 1.00 92.50 168 VAL A C 1
ATOM 1267 O O . VAL A 1 168 ? -4.162 -6.124 4.442 1.00 92.50 168 VAL A O 1
ATOM 1270 N N . TYR A 1 169 ? -2.661 -5.025 5.701 1.00 92.88 169 TYR A N 1
ATOM 1271 C CA . TYR A 1 169 ? -2.049 -6.209 6.295 1.00 92.88 169 TYR A CA 1
ATOM 1272 C C . TYR A 1 169 ? -3.061 -6.997 7.128 1.00 92.88 169 TYR A C 1
ATOM 1274 O O . TYR A 1 169 ? -3.164 -8.212 6.980 1.00 92.88 169 TYR A O 1
ATOM 1282 N N . ALA A 1 170 ? -3.845 -6.321 7.968 1.00 90.19 170 ALA A N 1
ATOM 1283 C CA . ALA A 1 170 ? -4.863 -6.948 8.799 1.00 90.19 170 ALA A CA 1
ATOM 1284 C C . ALA A 1 170 ? -5.985 -7.569 7.956 1.00 90.19 170 ALA A C 1
ATOM 1286 O O . ALA A 1 170 ? -6.381 -8.702 8.224 1.00 90.19 170 ALA A O 1
ATOM 1287 N N . SER A 1 171 ? -6.458 -6.877 6.911 1.00 88.88 171 SER A N 1
ATOM 1288 C CA . SER A 1 171 ? -7.439 -7.427 5.964 1.00 88.88 171 SER A CA 1
ATOM 1289 C C . SER A 1 171 ? -6.909 -8.699 5.288 1.00 88.88 171 SER A C 1
ATOM 1291 O O . SER A 1 171 ? -7.583 -9.733 5.303 1.00 88.88 171 SER A O 1
ATOM 1293 N N . LEU A 1 172 ? -5.672 -8.672 4.779 1.00 90.06 172 LEU A N 1
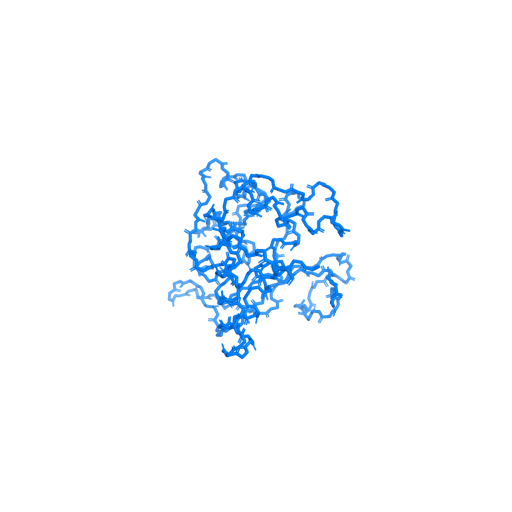ATOM 1294 C CA . LEU A 1 172 ? -5.070 -9.833 4.124 1.00 90.06 172 LEU A CA 1
ATOM 1295 C C . LEU A 1 172 ? -4.800 -10.987 5.105 1.00 90.06 172 LEU A C 1
ATOM 1297 O O . LEU A 1 172 ? -5.080 -12.145 4.789 1.00 90.06 172 LEU A O 1
ATOM 1301 N N . ALA A 1 173 ? -4.329 -10.690 6.317 1.00 90.12 173 ALA A N 1
ATOM 1302 C CA . ALA A 1 173 ? -4.122 -11.685 7.365 1.00 90.12 173 ALA A CA 1
ATOM 1303 C C . ALA A 1 173 ? -5.437 -12.351 7.785 1.00 90.12 173 ALA A C 1
ATOM 1305 O O . ALA A 1 173 ? -5.489 -13.575 7.909 1.00 90.12 173 ALA A O 1
ATOM 1306 N N . LEU A 1 174 ? -6.515 -11.576 7.943 1.00 87.88 174 LEU A N 1
ATOM 1307 C CA . LEU A 1 174 ? -7.842 -12.123 8.217 1.00 87.88 174 LEU A CA 1
ATOM 1308 C C . LEU A 1 174 ? -8.312 -13.018 7.072 1.00 87.88 174 LEU A C 1
ATOM 1310 O O . LEU A 1 174 ? -8.775 -14.123 7.337 1.00 87.88 174 LEU A O 1
ATOM 1314 N N . LYS A 1 175 ? -8.158 -12.590 5.818 1.00 85.06 175 LYS A N 1
ATOM 1315 C CA . LYS A 1 175 ? -8.544 -13.391 4.649 1.00 85.06 175 LYS A CA 1
ATOM 1316 C C . LYS A 1 175 ? -7.769 -14.709 4.556 1.00 85.06 175 LYS A C 1
ATOM 1318 O O . LYS A 1 175 ? -8.352 -15.731 4.209 1.00 85.06 175 LYS A O 1
ATOM 1323 N N . THR A 1 176 ? -6.481 -14.681 4.892 1.00 87.38 176 THR A N 1
ATOM 1324 C CA . THR A 1 176 ? -5.583 -15.840 4.784 1.00 87.38 176 THR A CA 1
ATOM 1325 C C . THR A 1 176 ? -5.776 -16.829 5.933 1.00 87.38 176 THR A C 1
ATOM 1327 O O . THR A 1 176 ? -5.840 -18.036 5.711 1.00 87.38 176 THR A O 1
ATOM 1330 N N . PHE A 1 177 ? -5.870 -16.334 7.171 1.00 85.88 177 PHE A N 1
ATOM 1331 C CA . PHE A 1 177 ? -5.802 -17.178 8.368 1.00 85.88 177 PHE A CA 1
ATOM 1332 C C . PHE A 1 177 ? -7.143 -17.395 9.075 1.00 85.88 177 PHE A C 1
ATOM 1334 O O . PHE A 1 177 ? -7.230 -18.270 9.940 1.00 85.88 177 PHE A O 1
ATOM 1341 N N . SER A 1 178 ? -8.196 -16.634 8.760 1.00 78.75 178 SER A N 1
ATOM 1342 C CA . SER A 1 178 ? -9.480 -16.840 9.438 1.00 78.75 178 SER A CA 1
ATOM 1343 C C . SER A 1 178 ? -10.150 -18.132 8.981 1.00 78.75 178 SER A C 1
ATOM 1345 O O . SER A 1 178 ? -10.153 -18.503 7.807 1.00 78.75 178 SER A O 1
ATOM 1347 N N . VAL A 1 179 ? -10.810 -18.801 9.924 1.00 69.06 179 VAL A N 1
ATOM 1348 C CA . VAL A 1 179 ? -11.692 -19.932 9.629 1.00 69.06 179 VAL A CA 1
ATOM 1349 C C . VAL A 1 179 ? -12.872 -19.415 8.799 1.00 69.06 179 VAL A C 1
ATOM 1351 O O . VAL A 1 179 ? -13.528 -18.463 9.219 1.00 69.06 179 VAL A O 1
ATOM 1354 N N . LYS A 1 180 ? -13.166 -20.038 7.647 1.00 58.03 180 LYS A N 1
ATOM 1355 C CA . LYS A 1 180 ? -14.227 -19.611 6.701 1.00 58.03 180 LYS A CA 1
ATOM 1356 C C . LYS A 1 180 ? -15.557 -19.252 7.384 1.00 58.03 180 LYS A C 1
ATOM 1358 O O . LYS A 1 180 ? -16.175 -18.253 7.040 1.00 58.03 180 LYS A O 1
ATOM 1363 N N . THR A 1 181 ? -15.948 -20.007 8.411 1.00 54.62 181 THR A N 1
ATOM 1364 C CA . THR A 1 181 ? -17.179 -19.780 9.184 1.00 54.62 181 THR A CA 1
ATOM 1365 C C . THR A 1 181 ? -17.207 -18.436 9.928 1.00 54.62 181 THR A C 1
ATOM 1367 O O . THR A 1 181 ? -18.279 -17.879 10.137 1.00 54.62 181 THR A O 1
ATOM 1370 N N . SER A 1 182 ? -16.053 -17.899 10.330 1.00 53.59 182 SER A N 1
ATOM 1371 C CA . SER A 1 182 ? -15.946 -16.652 11.099 1.00 53.59 182 SER A CA 1
ATOM 1372 C C . SER A 1 182 ? -16.025 -15.401 10.218 1.00 53.59 182 SER A C 1
ATOM 1374 O O . SER A 1 182 ? -16.582 -14.395 10.654 1.00 53.59 182 SER A O 1
ATOM 1376 N N . ILE A 1 183 ? -15.519 -15.464 8.979 1.00 55.34 183 ILE A N 1
ATOM 1377 C CA . ILE A 1 183 ? -15.611 -14.352 8.016 1.00 55.34 183 ILE A CA 1
ATOM 1378 C C . ILE A 1 183 ? -17.072 -14.141 7.598 1.00 55.34 183 ILE A C 1
ATOM 1380 O O . ILE A 1 183 ? -17.560 -13.015 7.647 1.00 55.34 183 ILE A O 1
ATOM 1384 N N . ASP A 1 184 ? -17.801 -15.216 7.281 1.00 54.66 184 ASP A N 1
ATOM 1385 C CA . ASP A 1 184 ? -19.209 -15.131 6.864 1.00 54.66 184 ASP A CA 1
ATOM 1386 C C . ASP A 1 184 ? -20.109 -14.497 7.935 1.00 54.66 184 ASP A C 1
ATOM 1388 O O . ASP A 1 184 ? -21.046 -13.769 7.610 1.00 54.66 184 ASP A O 1
ATOM 1392 N N . ILE A 1 185 ? -19.835 -14.756 9.219 1.00 56.50 185 ILE A N 1
ATOM 1393 C CA . ILE A 1 185 ? -20.574 -14.156 10.341 1.00 56.50 185 ILE A CA 1
ATOM 1394 C C . ILE A 1 185 ? -20.260 -12.661 10.456 1.00 56.50 185 ILE A C 1
ATOM 1396 O O . ILE A 1 185 ? -21.168 -11.860 10.673 1.00 56.50 185 ILE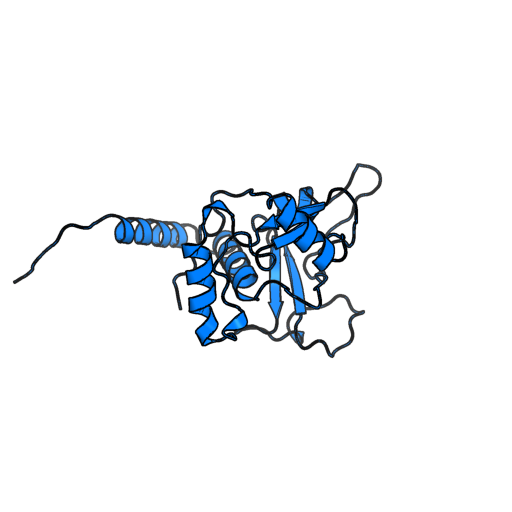 A O 1
ATOM 1400 N N . TYR A 1 186 ? -18.994 -12.276 10.290 1.00 55.22 186 TYR A N 1
ATOM 1401 C CA . TYR A 1 186 ? -18.565 -10.883 10.382 1.00 55.22 186 TYR A CA 1
ATOM 1402 C C . TYR A 1 186 ? -19.105 -10.029 9.227 1.00 55.22 186 TYR A C 1
ATOM 1404 O O . TYR A 1 186 ? -19.636 -8.942 9.449 1.00 55.22 186 TYR A O 1
ATOM 1412 N N . LEU A 1 187 ? -19.036 -10.554 8.001 1.00 56.88 187 LEU A N 1
ATOM 1413 C CA . LEU A 1 187 ? -19.565 -9.901 6.804 1.00 56.88 187 LEU A CA 1
ATOM 1414 C C . LEU A 1 187 ? -21.088 -9.740 6.873 1.00 56.88 187 LEU A C 1
ATOM 1416 O O . LEU A 1 187 ? -21.597 -8.639 6.669 1.00 56.88 187 LEU A O 1
ATOM 1420 N N . LYS A 1 188 ? -21.814 -10.798 7.263 1.00 53.75 188 LYS A N 1
ATOM 1421 C CA . LYS A 1 188 ? -23.275 -10.736 7.440 1.00 53.75 188 LYS A CA 1
ATOM 1422 C C . LYS A 1 188 ? -23.700 -9.814 8.583 1.00 53.75 188 LYS A C 1
ATOM 1424 O O . LYS A 1 188 ? -24.769 -9.218 8.512 1.00 53.75 188 LYS A O 1
ATOM 1429 N N . GLY A 1 189 ? -22.886 -9.680 9.631 1.00 51.94 189 GLY A N 1
ATOM 1430 C CA . GLY A 1 189 ? -23.153 -8.755 10.735 1.00 51.94 189 GLY A CA 1
ATOM 1431 C C . GLY A 1 189 ? -23.085 -7.279 10.323 1.00 51.94 189 GLY A C 1
ATOM 1432 O O . GLY A 1 189 ? -23.888 -6.477 10.800 1.00 51.94 189 GLY A O 1
ATOM 1433 N N . ASN A 1 190 ? -22.177 -6.924 9.408 1.00 47.53 190 ASN A N 1
ATOM 1434 C CA . ASN A 1 190 ? -21.983 -5.539 8.964 1.00 47.53 190 ASN A CA 1
ATOM 1435 C C . ASN A 1 190 ? -22.992 -5.080 7.896 1.00 47.53 190 ASN A C 1
ATOM 1437 O O . ASN A 1 190 ? -23.337 -3.899 7.876 1.00 47.53 190 ASN A O 1
ATOM 1441 N N . GLU A 1 191 ? -23.539 -5.980 7.069 1.00 44.06 191 GLU A N 1
ATOM 1442 C CA . GLU A 1 191 ? -24.652 -5.639 6.160 1.00 44.06 191 GLU A CA 1
ATOM 1443 C C . GLU A 1 191 ? -25.932 -5.251 6.921 1.00 44.06 191 GLU A C 1
ATOM 1445 O O . GLU A 1 191 ? -26.664 -4.352 6.506 1.00 44.06 191 GLU A O 1
ATOM 1450 N N . VAL A 1 192 ? -26.193 -5.879 8.074 1.00 43.66 192 VAL A N 1
ATOM 1451 C CA . VAL A 1 192 ? -27.393 -5.603 8.884 1.00 43.66 192 VAL A CA 1
ATOM 1452 C C . VAL A 1 192 ? -27.324 -4.227 9.562 1.00 43.66 192 VAL A C 1
ATOM 1454 O O . VAL A 1 192 ? -28.353 -3.579 9.741 1.00 43.66 192 VAL A O 1
ATOM 1457 N N . LEU A 1 193 ? -26.127 -3.729 9.889 1.00 40.78 193 LEU A N 1
ATOM 1458 C CA . LEU A 1 193 ? -25.948 -2.445 10.583 1.00 40.78 193 LEU A CA 1
ATOM 1459 C C . LEU A 1 193 ? -26.022 -1.215 9.665 1.00 40.78 193 LEU A C 1
ATOM 1461 O O . LEU A 1 193 ? -26.354 -0.131 10.140 1.00 40.78 193 LEU A O 1
ATOM 1465 N N . LEU A 1 194 ? -25.773 -1.369 8.363 1.00 39.38 194 LEU A N 1
ATOM 1466 C CA . LEU A 1 194 ? -25.911 -0.287 7.376 1.00 39.38 194 LEU A CA 1
ATOM 1467 C C . LEU A 1 194 ? -27.300 -0.258 6.703 1.00 39.38 194 LEU A C 1
ATOM 1469 O O . LEU A 1 194 ? -27.594 0.671 5.953 1.00 39.38 194 LEU A O 1
ATOM 1473 N N . GLY A 1 195 ? -28.160 -1.249 6.977 1.00 37.06 195 GLY A N 1
ATOM 1474 C CA . GLY A 1 195 ? -29.375 -1.510 6.199 1.00 37.06 195 GLY A CA 1
ATOM 1475 C C . GLY A 1 195 ? -30.733 -1.247 6.859 1.00 37.06 195 GLY A C 1
ATOM 1476 O O . GLY A 1 195 ? -31.734 -1.270 6.147 1.00 37.06 195 GLY A O 1
ATOM 1477 N N . THR A 1 196 ? -30.847 -0.988 8.167 1.00 34.91 196 THR A N 1
ATOM 1478 C CA . THR A 1 196 ? -32.179 -0.818 8.791 1.00 34.91 196 THR A CA 1
ATOM 1479 C C . THR A 1 196 ? -32.299 0.437 9.643 1.00 34.91 196 THR A C 1
ATOM 1481 O O . THR A 1 196 ? -32.254 0.401 10.871 1.00 34.91 196 THR A O 1
ATOM 1484 N N . GLY A 1 197 ? -32.577 1.554 8.974 1.00 40.84 197 GLY A N 1
ATOM 1485 C CA . GLY A 1 197 ? -33.489 2.537 9.537 1.00 40.84 197 GLY A CA 1
ATOM 1486 C C . GLY A 1 197 ? -34.907 1.976 9.470 1.00 40.84 197 GLY A C 1
ATOM 1487 O O . GLY A 1 197 ? -35.490 1.963 8.395 1.00 40.84 197 GLY A O 1
ATOM 1488 N N . LEU A 1 198 ? -35.433 1.479 10.591 1.00 35.62 198 LEU A N 1
ATOM 1489 C CA . LEU A 1 198 ? -36.859 1.475 10.943 1.00 35.62 198 LEU A CA 1
ATOM 1490 C C . LEU A 1 198 ? -37.013 0.912 12.360 1.00 35.62 198 LEU A C 1
ATOM 1492 O O . LEU A 1 198 ? -36.490 -0.147 12.695 1.00 35.62 198 LEU A O 1
ATOM 1496 N N . GLY A 1 199 ? -37.666 1.708 13.204 1.00 40.94 199 GLY A N 1
ATOM 1497 C CA . GLY A 1 199 ? -37.651 1.571 14.651 1.00 40.94 199 GLY A CA 1
ATOM 1498 C C . GLY A 1 199 ? -38.374 0.351 15.202 1.00 40.94 199 GLY A C 1
ATOM 1499 O O . GLY A 1 199 ? -39.320 -0.167 14.617 1.00 40.94 199 GLY A O 1
ATOM 1500 N N . VAL A 1 200 ? -37.968 -0.020 16.413 1.00 31.17 200 VAL A N 1
ATOM 1501 C CA . VAL A 1 200 ? -38.787 -0.812 17.325 1.00 31.17 200 VAL A CA 1
ATOM 1502 C C . VAL A 1 200 ? -38.674 -0.186 18.711 1.00 31.17 200 VAL A C 1
ATOM 1504 O O . VAL A 1 200 ? -37.635 -0.240 19.363 1.00 31.17 200 VAL A O 1
ATOM 1507 N N . THR A 1 201 ? -39.763 0.445 19.140 1.00 34.38 201 THR A N 1
ATOM 1508 C CA . THR A 1 201 ? -40.049 0.737 20.544 1.00 34.38 201 THR A CA 1
ATOM 1509 C C . THR A 1 201 ? -40.334 -0.591 21.243 1.00 34.38 201 THR A C 1
ATOM 1511 O O . THR A 1 201 ? -41.156 -1.360 20.748 1.00 34.38 201 THR A O 1
ATOM 1514 N N . MET A 1 202 ? -39.720 -0.855 22.396 1.00 28.78 202 MET A N 1
ATOM 1515 C CA . MET A 1 202 ? -40.272 -1.830 23.337 1.00 28.78 202 MET A CA 1
ATOM 1516 C C . MET A 1 202 ? -40.530 -1.168 24.685 1.00 28.78 202 MET A C 1
ATOM 1518 O O . MET A 1 202 ? -39.644 -0.549 25.274 1.00 28.78 202 MET A O 1
ATOM 1522 N N . VAL A 1 203 ? -41.803 -1.279 25.061 1.00 37.25 203 VAL A N 1
ATOM 1523 C CA . VAL A 1 203 ? -42.390 -1.109 26.392 1.00 37.25 203 VAL A CA 1
ATOM 1524 C C . VAL A 1 203 ? -41.883 -2.220 27.303 1.00 37.25 203 VAL A C 1
ATOM 1526 O O . VAL A 1 203 ? -41.746 -3.355 26.791 1.00 37.25 203 VAL A O 1
#

Secondary structure (DSSP, 8-state):
-PPP-TTTTTT---BPPHHHHHHHHHHTTTS-TTT---SSEEEEESS-GGGHHHHHHHHHHHHTTTS-GGG----TT-GGGEEEEEHHHHHHBTTTEEEEEES-SS--GGGS---TTS-TT-S-EEEEEE-SS-EEES-TT--EEEPTTPBPPPPSSSPPPHHHHHHHHHHHHHHHHS-HHHHHHHHHHHHHHHH--------

Sequence (203 aa):
MLPIDPNVLDERTSVIHTSVRDNVAERDGRRCILTGASNECEAAHIIPLMKGNEYNKALTECMCSVQAPEDVIDDINDVRNGIFIKGDLHTAFGVLLAVLVTPNFAMDVSDVPGSAHTPTHTSTGCTLHIFEGDIIIGASLQWVLIESGSQVRIADKAWPPAVLFDAVYASLALKTFSVKTSIDIYLKGNEVLLGTGLGVTMV

Radius of gyration: 18.24 Å; chains: 1; bounding box: 65×35×46 Å

Foldseek 3Di:
DPPLPLVLPVDDDDFADPVLFVVQCVLLVCAAQQPRHNPQKGKGFLRDCVCFQVNQQVLQVVCCVVNPPVQGGRGSNQSLRIHIHHPLVSVCELPFKAKDKPDDPPDHPVRQDADPPDDPDDRMWIWMAGLDDWDWDDDPPDIDTRDGRGTGHAGPPSHHDNSSRVSSVVSSCCVRPPDPVVVVVVVVVVCVVVPDDDDDDDD

Organism: NCBI:txid1314783

pLDDT: mean 78.76, std 17.77, range [28.78, 96.62]

InterPro domains:
  IPR003615 HNH nuclease [PF13391] (32-94)